Protein AF-A0A7C1IL79-F1 (afdb_monomer_lite)

Foldseek 3Di:
DDDDDDPPDPPDDDDDDDDDPPPPDDDDDDDPDDPPPDFDFWDKDKDKDWPPPPVCVLVVVQCVVDPVVQLVDDPDDPGFPTKMKMATHDGPDDQAGIWIWTHHLQKIKIWGWHDDDPGTHTAKMKIKHFFPDWDQDPVGDIDTKIKIWMQHDVCSVPPHQVRIAIDTDDDDPLRDDPVPPDDDPDDDDRDGDGCVSCVVVSVVRVVVRD

Sequence (210 aa):
MKTQISLTQIGIWIFFGLGMLLVLGMLFTPLGPAVLNMPEMPEVVEKKLTLDSAELEPIWAALEKVDRAALGFTPFPAHADEVRYVELIGGPAENADVHFAVYYSGKSRLLDFERDGNGLRWVGETETFNGPNKYWADWGEQWFEQISIACYLDCAANPSPANLQISYSGADPRLINPAGQYGAVRYSGASELTLEQIKPILAEWASKTP

pLDDT: mean 73.86, std 24.38, range [24.05, 96.0]

Structure (mmCIF, N/CA/C/O backbone):
data_AF-A0A7C1IL79-F1
#
_entry.id   AF-A0A7C1IL79-F1
#
loop_
_atom_site.group_PDB
_atom_site.id
_atom_site.type_symbol
_atom_site.label_atom_id
_atom_site.label_alt_id
_atom_site.label_comp_id
_atom_site.label_asym_id
_atom_site.label_entity_id
_atom_site.label_seq_id
_atom_site.pdbx_PDB_ins_code
_atom_site.Cartn_x
_atom_site.Cartn_y
_atom_site.Cartn_z
_atom_site.occupancy
_atom_site.B_iso_or_equiv
_atom_site.auth_seq_id
_atom_site.auth_comp_id
_atom_site.auth_asym_id
_atom_site.auth_atom_id
_atom_site.pdbx_PDB_model_num
ATOM 1 N N . MET A 1 1 ? -13.701 39.678 19.401 1.00 33.56 1 MET A N 1
ATOM 2 C CA . MET A 1 1 ? -12.383 39.875 18.761 1.00 33.56 1 MET A CA 1
ATOM 3 C C . MET A 1 1 ? -12.306 38.872 17.622 1.00 33.56 1 MET A C 1
ATOM 5 O O . MET A 1 1 ? -12.420 37.688 17.893 1.00 33.56 1 MET A O 1
ATOM 9 N N . LYS A 1 2 ? -12.297 39.333 16.365 1.00 29.22 2 LYS A N 1
ATOM 10 C CA . LYS A 1 2 ? -12.255 38.461 15.181 1.00 29.22 2 LYS A CA 1
ATOM 11 C C . LYS A 1 2 ? -10.800 38.074 14.935 1.00 29.22 2 LYS A C 1
ATOM 13 O O . LYS A 1 2 ? -10.007 38.945 14.593 1.00 29.22 2 LYS A O 1
ATOM 18 N N . THR A 1 3 ? -10.458 36.809 15.128 1.00 29.39 3 THR A N 1
ATOM 19 C CA . THR A 1 3 ? -9.128 36.298 14.794 1.00 29.39 3 THR A CA 1
ATOM 20 C C . THR A 1 3 ? -9.138 35.908 13.320 1.00 29.39 3 THR A C 1
ATOM 22 O O . THR A 1 3 ? -9.712 34.891 12.945 1.00 29.39 3 THR A O 1
ATOM 25 N N . GLN A 1 4 ? -8.568 36.763 12.468 1.00 28.06 4 GLN A N 1
ATOM 26 C CA . GLN A 1 4 ? -8.162 36.369 11.122 1.00 28.06 4 GLN A CA 1
ATOM 27 C C . GLN A 1 4 ? -6.963 35.431 11.256 1.00 28.06 4 GLN A C 1
ATOM 29 O O . GLN A 1 4 ? -5.930 35.832 11.789 1.00 28.06 4 GLN A O 1
ATOM 34 N N . ILE A 1 5 ? -7.100 34.195 10.784 1.00 30.25 5 ILE A N 1
ATOM 35 C CA . ILE A 1 5 ? -5.973 33.277 10.633 1.00 30.25 5 ILE A CA 1
ATOM 36 C C . ILE A 1 5 ? -5.515 33.376 9.175 1.00 30.25 5 ILE A C 1
ATOM 38 O O . ILE A 1 5 ? -6.295 33.184 8.245 1.00 30.25 5 ILE A O 1
ATOM 42 N N . SER A 1 6 ? -4.256 33.775 9.002 1.00 26.03 6 SER A N 1
ATOM 43 C CA . SER A 1 6 ? -3.574 33.930 7.718 1.00 26.03 6 SER A CA 1
ATOM 44 C C . SER A 1 6 ? -3.367 32.567 7.051 1.00 26.03 6 SER A C 1
ATOM 46 O O . SER A 1 6 ? -2.756 31.680 7.639 1.00 26.03 6 SER A O 1
ATOM 48 N N . LEU A 1 7 ? -3.832 32.418 5.810 1.00 27.98 7 LEU A N 1
ATOM 49 C CA . LEU A 1 7 ? -3.801 31.188 4.998 1.00 27.98 7 LEU A CA 1
ATOM 50 C C . LEU A 1 7 ? -2.423 30.849 4.386 1.00 27.98 7 LEU A C 1
ATOM 52 O O . LEU A 1 7 ? -2.341 30.173 3.367 1.00 27.98 7 LEU A O 1
ATOM 56 N N . THR A 1 8 ? -1.317 31.309 4.967 1.00 26.03 8 THR A N 1
ATOM 57 C CA . THR A 1 8 ? 0.007 31.240 4.318 1.00 26.03 8 THR A CA 1
ATOM 58 C C . THR A 1 8 ? 0.912 30.091 4.768 1.00 26.03 8 THR A C 1
ATOM 60 O O . THR A 1 8 ? 2.056 30.040 4.328 1.00 26.03 8 THR A O 1
ATOM 63 N N . GLN A 1 9 ? 0.447 29.149 5.596 1.00 27.58 9 GLN A N 1
ATOM 64 C CA . GLN A 1 9 ? 1.314 28.075 6.117 1.00 27.58 9 GLN A CA 1
ATOM 65 C C . GLN A 1 9 ? 0.690 26.674 6.184 1.00 27.58 9 GLN A C 1
ATOM 67 O O . GLN A 1 9 ? 1.155 25.829 6.944 1.00 27.58 9 GLN A O 1
ATOM 72 N N . ILE A 1 10 ? -0.309 26.376 5.351 1.00 30.03 10 ILE A N 1
ATOM 73 C CA . ILE A 1 10 ? -0.701 24.979 5.126 1.00 30.03 10 ILE A CA 1
ATOM 74 C C . ILE A 1 10 ? 0.188 24.451 4.003 1.00 30.03 10 ILE A C 1
ATOM 76 O O . ILE A 1 10 ? -0.029 24.743 2.829 1.00 30.03 10 ILE A O 1
ATOM 80 N N . GLY A 1 11 ? 1.249 23.739 4.385 1.00 24.97 11 GLY A N 1
ATOM 81 C CA . GLY A 1 11 ? 2.073 22.973 3.459 1.00 24.97 11 GLY A CA 1
ATOM 82 C C . GLY A 1 11 ? 1.217 21.893 2.808 1.00 24.97 11 GLY A C 1
ATOM 83 O O . GLY A 1 11 ? 0.984 20.842 3.393 1.00 24.97 11 GLY A O 1
ATOM 84 N N . ILE A 1 12 ? 0.722 22.189 1.610 1.00 31.55 12 ILE A N 1
ATOM 85 C CA . ILE A 1 12 ? 0.020 21.253 0.738 1.00 31.55 12 ILE A CA 1
ATOM 86 C C . ILE A 1 12 ? 1.042 20.224 0.253 1.00 31.55 12 ILE A C 1
ATOM 88 O O . ILE A 1 12 ? 1.832 20.508 -0.642 1.00 31.55 12 ILE A O 1
ATOM 92 N N . TRP A 1 13 ? 1.002 19.032 0.838 1.00 25.67 13 TRP A N 1
ATOM 93 C CA . TRP A 1 13 ? 1.514 17.806 0.229 1.00 25.67 13 TRP A CA 1
ATOM 94 C C . TRP A 1 13 ? 0.492 16.690 0.460 1.00 25.67 13 TRP A C 1
ATOM 96 O O . TRP A 1 13 ? 0.725 15.752 1.213 1.00 25.67 13 TRP A O 1
ATOM 106 N N . ILE A 1 14 ? -0.672 16.829 -0.178 1.00 29.98 14 ILE A N 1
ATOM 107 C CA . ILE A 1 14 ? -1.598 15.721 -0.433 1.00 29.98 14 ILE A CA 1
ATOM 108 C C . ILE A 1 14 ? -1.808 15.675 -1.948 1.00 29.98 14 ILE A C 1
ATOM 110 O O . ILE A 1 14 ? -2.643 16.379 -2.503 1.00 29.98 14 ILE A O 1
ATOM 114 N N . PHE A 1 15 ? -0.983 14.876 -2.611 1.00 28.94 15 PHE A N 1
ATOM 115 C CA . PHE A 1 15 ? -1.139 14.390 -3.982 1.00 28.94 15 PHE A CA 1
ATOM 116 C C . PHE A 1 15 ? -0.483 12.998 -3.945 1.00 28.94 15 PHE A C 1
ATOM 118 O O . PHE A 1 15 ? 0.670 12.900 -3.546 1.00 28.94 15 PHE A O 1
ATOM 125 N N . PHE A 1 16 ? -1.122 11.863 -4.219 1.00 31.91 16 PHE A N 1
ATOM 126 C CA . PHE A 1 16 ? -2.284 11.543 -5.040 1.00 31.91 16 PHE A CA 1
ATOM 127 C C . PHE A 1 16 ? -3.093 10.420 -4.379 1.00 31.91 16 PHE A C 1
ATOM 129 O O . PHE A 1 16 ? -2.511 9.513 -3.789 1.00 31.91 16 PHE A O 1
ATOM 136 N N . GLY A 1 17 ? -4.417 10.444 -4.541 1.00 24.05 17 GLY A N 1
ATOM 137 C CA . GLY A 1 17 ? -5.250 9.322 -4.114 1.00 24.05 17 GLY A CA 1
ATOM 138 C C . GLY A 1 17 ? -6.759 9.532 -4.103 1.00 24.05 17 GLY A C 1
ATOM 139 O O . GLY A 1 17 ? -7.442 8.613 -3.708 1.00 24.05 17 GLY A O 1
ATOM 140 N N . LEU A 1 18 ? -7.315 10.674 -4.516 1.00 28.78 18 LEU A N 1
ATOM 141 C CA . LEU A 1 18 ? -8.752 10.799 -4.793 1.00 28.78 18 LEU A CA 1
ATOM 142 C C . LEU A 1 18 ? -8.993 12.052 -5.636 1.00 28.78 18 LEU A C 1
ATOM 144 O O . LEU A 1 18 ? -8.358 13.088 -5.440 1.00 28.78 18 LEU A O 1
ATOM 148 N N . GLY A 1 19 ? -9.856 11.924 -6.640 1.00 27.92 19 GLY A N 1
ATOM 149 C CA . GLY A 1 19 ? -10.148 12.990 -7.585 1.00 27.92 19 GLY A CA 1
ATOM 150 C C . GLY A 1 19 ? -10.730 14.215 -6.889 1.00 27.92 19 GLY A C 1
ATOM 151 O O . GLY A 1 19 ? -11.761 14.134 -6.233 1.00 27.92 19 GLY A O 1
ATOM 152 N N . MET A 1 20 ? -10.105 15.368 -7.101 1.00 29.20 20 MET A N 1
ATOM 153 C CA . MET A 1 20 ? -10.708 16.653 -6.774 1.00 29.20 20 MET A CA 1
ATOM 154 C C . MET A 1 20 ? -10.398 17.641 -7.894 1.00 29.20 20 MET A C 1
ATOM 156 O O . MET A 1 20 ? -9.467 18.439 -7.839 1.00 29.20 20 MET A O 1
ATOM 160 N N . LEU A 1 21 ? -11.201 17.553 -8.955 1.00 24.77 21 LEU A N 1
ATOM 161 C CA . LEU A 1 21 ? -11.308 18.596 -9.963 1.00 24.77 21 LEU A CA 1
ATOM 162 C C . LEU A 1 21 ? -12.255 19.674 -9.411 1.00 24.77 21 LEU A C 1
ATOM 164 O O . LEU A 1 21 ? -13.465 19.622 -9.619 1.00 24.77 21 LEU A O 1
ATOM 168 N N . LEU A 1 22 ? -11.717 20.653 -8.683 1.00 27.80 22 LEU A N 1
ATOM 169 C CA . LEU A 1 22 ? -12.449 21.879 -8.353 1.00 27.80 22 LEU A CA 1
ATOM 170 C C . LEU A 1 22 ? -12.458 22.774 -9.598 1.00 27.80 22 LEU A C 1
ATOM 172 O O . LEU A 1 22 ? -11.595 23.629 -9.788 1.00 27.80 22 LEU A O 1
ATOM 176 N N . VAL A 1 23 ? -13.427 22.553 -10.488 1.00 25.06 23 VAL A N 1
ATOM 177 C CA . VAL A 1 23 ? -13.712 23.485 -11.585 1.00 25.06 23 VAL A CA 1
ATOM 178 C C . VAL A 1 23 ? -14.387 24.718 -10.986 1.00 25.06 23 VAL A C 1
ATOM 180 O O . VAL A 1 23 ? -15.608 24.786 -10.859 1.00 25.06 23 VAL A O 1
ATOM 183 N N . LEU A 1 24 ? -13.585 25.715 -10.606 1.00 32.06 24 LEU A N 1
ATOM 184 C CA . LEU A 1 24 ? -14.068 27.071 -10.353 1.00 32.06 24 LEU A CA 1
ATOM 185 C C . LEU A 1 24 ? -14.365 27.728 -11.705 1.00 32.06 24 LEU A C 1
ATOM 187 O O . LEU A 1 24 ? -13.501 28.318 -12.348 1.00 32.06 24 LEU A O 1
ATOM 191 N N . GLY A 1 25 ? -15.603 27.583 -12.158 1.00 32.19 25 GLY A N 1
ATOM 192 C CA . GLY A 1 25 ? -16.047 28.159 -13.416 1.00 32.19 25 GLY A CA 1
ATOM 193 C C . GLY A 1 25 ? -17.559 28.169 -13.527 1.00 32.19 25 GLY A C 1
ATOM 194 O O . GLY A 1 25 ? -18.103 27.491 -14.387 1.00 32.19 25 GLY A O 1
ATOM 195 N N . MET A 1 26 ? -18.249 28.935 -12.679 1.00 30.97 26 MET A N 1
ATOM 196 C CA . MET A 1 26 ? -19.639 29.302 -12.953 1.00 30.97 26 MET A CA 1
ATOM 197 C C . MET A 1 26 ? -19.865 30.799 -12.766 1.00 30.97 26 MET A C 1
ATOM 199 O O . MET A 1 26 ? -19.741 31.366 -11.685 1.00 30.97 26 MET A O 1
ATOM 203 N N . LEU A 1 27 ? -20.147 31.393 -13.923 1.00 34.19 27 LEU A N 1
ATOM 204 C CA . LEU A 1 27 ? -20.799 32.659 -14.221 1.00 34.19 27 LEU A CA 1
ATOM 205 C C . LEU A 1 27 ? -21.566 33.285 -13.047 1.00 34.19 27 LEU A C 1
ATOM 207 O O . LEU A 1 27 ? -22.471 32.688 -12.468 1.00 34.19 27 LEU A O 1
ATOM 211 N N . PHE A 1 28 ? -21.238 34.548 -12.779 1.00 32.47 28 PHE A N 1
ATOM 212 C CA . PHE A 1 28 ? -21.984 35.432 -11.894 1.00 32.47 28 PHE A CA 1
ATOM 213 C C . PHE A 1 28 ? -23.440 35.575 -12.365 1.00 32.47 28 PHE A C 1
ATOM 215 O O . PHE A 1 28 ? -23.727 36.302 -13.315 1.00 32.47 28 PHE A O 1
ATOM 222 N N . THR A 1 29 ? -24.371 34.964 -11.638 1.00 35.47 29 THR A N 1
ATOM 223 C CA . THR A 1 29 ? -25.746 35.465 -11.522 1.00 35.47 29 THR A CA 1
ATOM 224 C C . THR A 1 29 ? -26.002 35.824 -10.061 1.00 35.47 29 THR A C 1
ATOM 226 O O . THR A 1 29 ? -25.727 34.992 -9.193 1.00 35.47 29 THR A O 1
ATOM 229 N N . PRO A 1 30 ? -26.500 37.033 -9.746 1.00 38.78 30 PRO A N 1
ATOM 230 C CA . PRO A 1 30 ? -26.692 37.457 -8.369 1.00 38.78 30 PRO A CA 1
ATOM 231 C C . PRO A 1 30 ? -27.940 36.773 -7.803 1.00 38.78 30 PRO A C 1
ATOM 233 O O . PRO A 1 30 ? -29.062 37.230 -8.007 1.00 38.78 30 PRO A O 1
ATOM 236 N N . LEU A 1 31 ? -27.751 35.660 -7.101 1.00 41.56 31 LEU A N 1
ATOM 237 C CA . LEU A 1 31 ? -28.756 35.115 -6.192 1.00 41.56 31 LEU A CA 1
ATOM 238 C C . LEU A 1 31 ? -28.470 35.668 -4.789 1.00 41.56 31 LEU A C 1
ATOM 240 O O . LEU A 1 31 ? -27.312 35.857 -4.422 1.00 41.56 31 LEU A O 1
ATOM 244 N N . GLY A 1 32 ? -29.534 36.010 -4.054 1.00 44.81 32 GLY A N 1
ATOM 245 C CA . GLY A 1 32 ? -29.483 36.628 -2.722 1.00 44.81 32 GLY A CA 1
ATOM 246 C C . GLY A 1 32 ? -28.739 35.789 -1.673 1.00 44.81 32 GLY A C 1
ATOM 247 O O . GLY A 1 32 ? -28.178 34.750 -2.010 1.00 44.81 32 GLY A O 1
ATOM 248 N N . PRO A 1 33 ? -28.710 36.214 -0.395 1.00 42.91 33 PRO A N 1
ATOM 249 C CA . PRO A 1 33 ? -27.873 35.597 0.630 1.00 42.91 33 PRO A CA 1
ATOM 250 C C . PRO A 1 33 ? -28.385 34.194 0.983 1.00 42.91 33 PRO A C 1
ATOM 252 O O . PRO A 1 33 ? -29.089 33.992 1.968 1.00 42.91 33 PRO A O 1
ATOM 255 N N . ALA A 1 34 ? -28.021 33.209 0.170 1.00 43.88 34 ALA A N 1
ATOM 256 C CA . ALA A 1 34 ? -27.951 31.832 0.594 1.00 43.88 34 ALA A CA 1
ATOM 257 C C . ALA A 1 34 ? -26.808 31.771 1.607 1.00 43.88 34 ALA A C 1
ATOM 259 O O . ALA A 1 34 ? -25.636 31.916 1.255 1.00 43.88 34 ALA A O 1
ATOM 260 N N . VAL A 1 35 ? -27.150 31.607 2.883 1.00 46.88 35 VAL A N 1
ATOM 261 C CA . VAL A 1 35 ? -26.187 31.104 3.857 1.00 46.88 35 VAL A CA 1
ATOM 262 C C . VAL A 1 35 ? -25.880 29.685 3.397 1.00 46.88 35 VAL A C 1
ATOM 264 O O . VAL A 1 35 ? -26.672 28.770 3.609 1.00 46.88 35 VAL A O 1
ATOM 267 N N . LEU A 1 36 ? -24.780 29.523 2.663 1.00 45.06 36 LEU A N 1
ATOM 268 C CA . LEU A 1 36 ? -24.177 28.220 2.442 1.00 45.06 36 LEU A CA 1
ATOM 269 C C . LEU A 1 36 ? -23.855 27.677 3.835 1.00 45.06 36 LEU A C 1
ATOM 271 O O . LEU A 1 36 ? -22.888 28.110 4.458 1.00 45.06 36 LEU A O 1
ATOM 275 N N . ASN A 1 37 ? -24.695 26.773 4.340 1.00 52.75 37 ASN A N 1
ATOM 276 C CA . ASN A 1 37 ? -24.319 25.895 5.439 1.00 52.75 37 ASN A CA 1
ATOM 277 C C . ASN A 1 37 ? -23.202 25.005 4.898 1.00 52.75 37 ASN A C 1
ATOM 279 O O . ASN A 1 37 ? -23.459 23.935 4.350 1.00 52.75 37 ASN A O 1
ATOM 283 N N . MET A 1 38 ? -21.968 25.502 4.961 1.00 55.78 38 MET A N 1
ATOM 284 C CA . MET A 1 38 ? -20.804 24.668 4.724 1.00 55.78 38 MET A CA 1
ATOM 285 C C . MET A 1 38 ? -20.782 23.625 5.842 1.00 55.78 38 MET A C 1
ATOM 287 O O . MET A 1 38 ? -20.922 24.012 7.007 1.00 55.78 38 MET A O 1
ATOM 291 N N . PRO A 1 39 ? -20.665 22.328 5.516 1.00 64.69 39 PRO A N 1
ATOM 292 C CA . PRO A 1 39 ? -20.463 21.318 6.538 1.00 64.69 39 PRO A CA 1
ATOM 293 C C . PRO A 1 39 ? -19.227 21.689 7.360 1.00 64.69 39 PRO A C 1
ATOM 295 O O . PRO A 1 39 ? -18.264 22.260 6.839 1.00 64.69 39 PRO A O 1
ATOM 298 N N . GLU A 1 40 ? -19.288 21.407 8.657 1.00 66.69 40 GLU A N 1
ATOM 299 C CA . GLU A 1 40 ? -18.132 21.548 9.531 1.00 66.69 40 GLU A CA 1
ATOM 300 C C . GLU A 1 40 ? -17.008 20.663 8.980 1.00 66.69 40 GLU A C 1
ATOM 302 O O . GLU A 1 40 ? -17.223 19.497 8.642 1.00 66.69 40 GLU A O 1
ATOM 307 N N . MET A 1 41 ? -15.832 21.261 8.785 1.00 68.75 41 MET A N 1
ATOM 308 C CA . MET A 1 41 ? -14.663 20.519 8.328 1.00 68.75 41 MET A CA 1
ATOM 309 C C . MET A 1 41 ? -14.265 19.537 9.433 1.00 68.75 41 MET A C 1
ATOM 311 O O . MET A 1 41 ? -14.242 19.955 10.593 1.00 68.75 41 MET A O 1
ATOM 315 N N . PRO A 1 42 ? -13.922 18.278 9.106 1.00 76.62 42 PRO A N 1
ATOM 316 C CA . PRO A 1 42 ? -13.415 17.359 10.113 1.00 76.62 42 PRO A CA 1
ATOM 317 C C . PRO A 1 42 ? -12.172 17.946 10.783 1.00 76.62 42 PRO A C 1
ATOM 319 O O . PRO A 1 42 ? -11.317 18.554 10.128 1.00 76.62 42 PRO A O 1
ATOM 322 N N . GLU A 1 43 ? -12.054 17.732 12.087 1.00 82.19 43 GLU A N 1
ATOM 323 C CA . GLU A 1 43 ? -10.780 17.889 12.772 1.00 82.19 43 GLU A CA 1
ATOM 324 C C . GLU A 1 43 ? -9.820 16.810 12.259 1.00 82.19 43 GLU A C 1
ATOM 326 O O . GLU A 1 43 ? -10.190 15.644 12.118 1.00 82.19 43 GLU A O 1
ATOM 331 N N . VAL A 1 44 ? -8.585 17.213 11.962 1.00 84.38 44 VAL A N 1
ATOM 332 C CA . VAL A 1 44 ? -7.534 16.321 11.470 1.00 84.38 44 VAL A CA 1
ATOM 333 C C . VAL A 1 44 ? -6.469 16.189 12.548 1.00 84.38 44 VAL A C 1
ATOM 335 O O . VAL A 1 44 ? -5.815 17.172 12.904 1.00 84.38 44 VAL A O 1
ATOM 338 N N . VAL A 1 45 ? -6.266 14.970 13.044 1.00 87.81 45 VAL A N 1
ATOM 339 C CA . VAL A 1 45 ? -5.211 14.647 14.009 1.00 87.81 45 VAL A CA 1
ATOM 340 C C . VAL A 1 45 ? -4.123 13.850 13.302 1.00 87.81 45 VAL A C 1
ATOM 342 O O . VAL A 1 45 ? -4.314 12.679 12.989 1.00 87.81 45 VAL A O 1
ATOM 345 N N . GLU A 1 46 ? -2.962 14.467 13.080 1.00 91.50 46 GLU A N 1
ATOM 346 C CA . GLU A 1 46 ? -1.785 13.803 12.505 1.00 91.50 46 GLU A CA 1
ATOM 347 C C . GLU A 1 46 ? -0.761 13.450 13.591 1.00 91.50 46 GLU A C 1
ATOM 349 O O . GLU A 1 46 ? -0.441 14.255 14.471 1.00 91.50 46 GLU A O 1
ATOM 354 N N . LYS A 1 47 ? -0.219 12.233 13.517 1.00 92.56 47 LYS A N 1
ATOM 355 C CA . LYS A 1 47 ? 0.832 11.722 14.397 1.00 92.56 47 LYS A CA 1
ATOM 356 C C . LYS A 1 47 ? 1.904 11.018 13.575 1.00 92.56 47 LYS A C 1
ATOM 358 O O . LYS A 1 47 ? 1.607 10.202 12.702 1.00 92.56 47 LYS A O 1
ATOM 363 N N . LYS A 1 48 ? 3.165 11.279 13.915 1.00 94.19 48 LYS A N 1
ATOM 364 C CA . LYS A 1 48 ? 4.295 10.457 13.478 1.00 94.19 48 LYS A CA 1
ATOM 365 C C . LYS A 1 48 ? 4.550 9.391 14.536 1.00 94.19 48 LYS A C 1
ATOM 367 O O . LYS A 1 48 ? 4.749 9.734 15.699 1.00 94.19 48 LYS A O 1
ATOM 372 N N . LEU A 1 49 ? 4.523 8.129 14.129 1.00 93.94 49 LEU A N 1
ATOM 373 C CA . LEU A 1 49 ? 4.622 6.974 15.022 1.00 93.94 49 LEU A CA 1
ATOM 374 C C . LEU A 1 49 ? 5.795 6.072 14.620 1.00 93.94 49 LEU A C 1
ATOM 376 O O . LEU A 1 49 ? 6.554 6.368 13.694 1.00 93.94 49 LEU A O 1
ATOM 380 N N . THR A 1 50 ? 5.932 4.965 15.334 1.00 94.19 50 THR A N 1
ATOM 381 C CA . THR A 1 50 ? 6.769 3.813 14.986 1.00 94.19 50 THR A CA 1
ATOM 382 C C . THR A 1 50 ? 5.881 2.573 14.870 1.00 94.19 50 THR A C 1
ATOM 384 O O . THR A 1 50 ? 4.765 2.560 15.383 1.00 94.19 50 THR A O 1
ATOM 387 N N . LEU A 1 51 ? 6.339 1.518 14.187 1.00 93.88 51 LEU A N 1
ATOM 388 C CA . LEU A 1 51 ? 5.519 0.311 13.976 1.00 93.88 51 LEU A CA 1
ATOM 389 C C . LEU A 1 51 ? 5.171 -0.444 15.274 1.00 93.88 51 LEU A C 1
ATOM 391 O O . LEU A 1 51 ? 4.200 -1.192 15.295 1.00 93.88 51 LEU A O 1
ATOM 395 N N . ASP A 1 52 ? 5.938 -0.237 16.343 1.00 94.69 52 ASP A N 1
ATOM 396 C CA . ASP A 1 52 ? 5.734 -0.802 17.682 1.00 94.69 52 ASP A CA 1
ATOM 397 C C . ASP A 1 52 ? 4.926 0.113 18.621 1.00 94.69 52 ASP A C 1
ATOM 399 O O . ASP A 1 52 ? 4.756 -0.206 19.798 1.00 94.69 52 ASP A O 1
ATOM 403 N N . SER A 1 53 ? 4.428 1.252 18.128 1.00 95.19 53 SER A N 1
ATOM 404 C CA . SER A 1 53 ? 3.578 2.151 18.913 1.00 95.19 53 SER A CA 1
ATOM 405 C C . SER A 1 53 ? 2.280 1.441 19.319 1.00 95.19 53 SER A C 1
ATOM 407 O O . SER A 1 53 ? 1.559 0.925 18.464 1.00 95.19 53 SER A O 1
ATOM 409 N N . ALA A 1 54 ? 1.952 1.450 20.616 1.00 95.19 54 ALA A N 1
ATOM 410 C CA . ALA A 1 54 ? 0.758 0.793 21.163 1.00 95.19 54 ALA A CA 1
ATOM 411 C C . ALA A 1 54 ? -0.553 1.364 20.585 1.00 95.19 54 ALA A C 1
ATOM 413 O O . ALA A 1 54 ? -1.584 0.696 20.550 1.00 95.19 54 ALA A O 1
ATOM 414 N N . GLU A 1 55 ? -0.519 2.597 20.087 1.00 92.94 55 GLU A N 1
ATOM 415 C CA . GLU A 1 55 ? -1.611 3.246 19.366 1.00 92.94 55 GLU A CA 1
ATOM 416 C C . GLU A 1 55 ? -2.004 2.513 18.074 1.00 92.94 55 GLU A C 1
ATOM 418 O O . GLU A 1 55 ? -3.111 2.716 17.580 1.00 92.94 55 GLU A O 1
ATOM 423 N N . LEU A 1 56 ? -1.127 1.661 17.534 1.00 94.69 56 LEU A N 1
ATOM 424 C CA . LEU A 1 56 ? -1.381 0.876 16.326 1.00 94.69 56 LEU A CA 1
ATOM 425 C C . LEU A 1 56 ? -2.031 -0.486 16.606 1.00 94.69 56 LEU A C 1
ATOM 427 O O . LEU A 1 56 ? -2.425 -1.162 15.661 1.00 94.69 56 LEU A O 1
ATOM 431 N N . GLU A 1 57 ? -2.232 -0.878 17.866 1.00 95.00 57 GLU A N 1
ATOM 432 C CA . GLU A 1 57 ? -2.914 -2.138 18.210 1.00 95.00 57 GLU A CA 1
ATOM 433 C C . GLU A 1 57 ? -4.278 -2.313 17.503 1.00 95.00 57 GLU A C 1
ATOM 435 O O . GLU A 1 57 ? -4.522 -3.381 16.932 1.00 95.00 57 GLU A O 1
ATOM 440 N N . PRO A 1 58 ? -5.164 -1.293 17.420 1.00 95.38 58 PRO A N 1
ATOM 441 C CA . PRO A 1 58 ? -6.427 -1.428 16.689 1.00 95.38 58 PRO A CA 1
ATOM 442 C C . PRO A 1 58 ? -6.242 -1.626 15.178 1.00 95.38 58 PRO A C 1
ATOM 444 O O . PRO A 1 58 ? -7.061 -2.290 14.543 1.00 95.38 58 PRO A O 1
ATOM 447 N N . ILE A 1 59 ? -5.173 -1.061 14.605 1.00 95.31 59 ILE A N 1
ATOM 448 C CA . ILE A 1 59 ? -4.816 -1.208 13.188 1.00 95.31 59 ILE A CA 1
ATOM 449 C C . ILE A 1 59 ? -4.391 -2.653 12.924 1.00 95.31 59 ILE A C 1
ATOM 451 O O . ILE A 1 59 ? -4.905 -3.293 12.006 1.00 95.31 59 ILE A O 1
ATOM 455 N N . TRP A 1 60 ? -3.512 -3.200 13.766 1.00 95.94 60 TRP A N 1
ATOM 456 C CA . TRP A 1 60 ? -3.050 -4.583 13.654 1.00 95.94 60 TRP A CA 1
ATOM 457 C C . TRP A 1 60 ? -4.199 -5.580 13.807 1.00 95.94 60 TRP A C 1
ATOM 459 O O . TRP A 1 60 ? -4.379 -6.432 12.937 1.00 95.94 60 TRP A O 1
ATOM 469 N N . ALA A 1 61 ? -5.060 -5.392 14.808 1.00 96.00 61 ALA A N 1
ATOM 470 C CA . ALA A 1 61 ? -6.238 -6.232 15.015 1.00 96.00 61 ALA A CA 1
ATOM 471 C C . ALA A 1 61 ? -7.244 -6.183 13.845 1.00 96.00 61 ALA A C 1
ATOM 473 O O . ALA A 1 61 ? -7.935 -7.166 13.566 1.00 96.00 61 ALA A O 1
ATOM 474 N N . ALA A 1 62 ? -7.363 -5.047 13.149 1.00 95.62 62 ALA A N 1
ATOM 475 C CA . ALA A 1 62 ? -8.200 -4.942 11.955 1.00 95.62 62 ALA A CA 1
ATOM 476 C C . ALA A 1 62 ? -7.600 -5.711 10.766 1.00 95.62 62 ALA A C 1
ATOM 478 O O . ALA A 1 62 ? -8.334 -6.371 10.029 1.00 95.62 62 ALA A O 1
ATOM 479 N N . LEU A 1 63 ? -6.277 -5.663 10.600 1.00 95.44 63 LEU A N 1
ATOM 480 C CA . LEU A 1 63 ? -5.569 -6.295 9.485 1.00 95.44 63 LEU A CA 1
ATOM 481 C C . LEU A 1 63 ? -5.466 -7.817 9.604 1.00 95.44 63 LEU A C 1
ATOM 483 O O . LEU A 1 63 ? -5.435 -8.492 8.580 1.00 95.44 63 LEU A O 1
ATOM 487 N N . GLU A 1 64 ? -5.475 -8.373 10.818 1.00 94.75 64 GLU A N 1
ATOM 488 C CA . GLU A 1 64 ? -5.514 -9.829 11.047 1.00 94.75 64 GLU A CA 1
ATOM 489 C C . GLU A 1 64 ? -6.747 -10.510 10.430 1.00 94.75 64 GLU A C 1
ATOM 491 O O . GLU A 1 64 ? -6.743 -11.716 10.186 1.00 94.75 64 GLU A O 1
ATOM 496 N N . LYS A 1 65 ? -7.808 -9.745 10.151 1.00 93.56 65 LYS A N 1
ATOM 497 C CA . LYS A 1 65 ? -9.061 -10.244 9.566 1.00 93.56 65 LYS A CA 1
ATOM 498 C C . LYS A 1 65 ? -9.012 -10.370 8.041 1.00 93.56 65 LYS A C 1
ATOM 500 O O . LYS A 1 65 ? -9.987 -10.826 7.446 1.00 93.56 65 LYS A O 1
ATOM 505 N N . VAL A 1 66 ? -7.918 -9.948 7.406 1.00 93.88 66 VAL A N 1
ATOM 506 C CA . VAL A 1 66 ? -7.766 -9.898 5.948 1.00 93.88 66 VAL A CA 1
ATOM 507 C C . VAL A 1 66 ? -6.557 -10.733 5.539 1.00 93.88 66 VAL A C 1
ATOM 509 O O . VAL A 1 66 ? -5.444 -10.505 6.012 1.00 93.88 66 VAL A O 1
ATOM 512 N N . ASP A 1 67 ? -6.741 -11.674 4.609 1.00 95.19 67 ASP A N 1
ATOM 513 C CA . ASP A 1 67 ? -5.618 -12.399 4.004 1.00 95.19 67 ASP A CA 1
ATOM 514 C C . ASP A 1 67 ? -4.907 -11.513 2.971 1.00 95.19 67 ASP A C 1
ATOM 516 O O . ASP A 1 67 ? -5.118 -11.585 1.758 1.00 95.19 67 ASP A O 1
ATOM 520 N N . ARG A 1 68 ? -4.051 -10.630 3.479 1.00 95.44 68 ARG A N 1
ATOM 521 C CA . ARG A 1 68 ? -3.290 -9.669 2.672 1.00 95.44 68 ARG A CA 1
ATOM 522 C C . ARG A 1 68 ? -2.278 -10.353 1.751 1.00 95.44 68 ARG A C 1
ATOM 524 O O . ARG A 1 68 ? -1.983 -9.833 0.677 1.00 95.44 68 ARG A O 1
ATOM 531 N N . ALA A 1 69 ? -1.791 -11.536 2.128 1.00 95.06 69 ALA A N 1
ATOM 532 C CA . ALA A 1 69 ? -0.865 -12.307 1.306 1.00 95.06 69 ALA A CA 1
ATOM 533 C C . ALA A 1 69 ? -1.558 -12.859 0.051 1.00 95.06 69 ALA A C 1
ATOM 535 O O . ALA A 1 69 ? -0.975 -12.812 -1.037 1.00 95.06 69 ALA A O 1
ATOM 536 N N . ALA A 1 70 ? -2.812 -13.313 0.165 1.00 93.94 70 ALA A N 1
ATOM 537 C CA . ALA A 1 70 ? -3.613 -13.715 -0.992 1.00 93.94 70 ALA A CA 1
ATOM 538 C C . ALA A 1 70 ? -3.812 -12.563 -1.990 1.00 93.94 70 ALA A C 1
ATOM 540 O O . ALA A 1 70 ? -3.809 -12.796 -3.197 1.00 93.94 70 ALA A O 1
ATOM 541 N N . LEU A 1 71 ? -3.900 -11.322 -1.502 1.00 93.69 71 LEU A N 1
ATOM 542 C CA . LEU A 1 71 ? -4.009 -10.102 -2.312 1.00 93.69 71 LEU A CA 1
ATOM 543 C C . LEU A 1 71 ? -2.670 -9.627 -2.908 1.00 93.69 71 LEU A C 1
ATOM 545 O O . LEU A 1 71 ? -2.634 -8.651 -3.651 1.00 93.69 71 LEU A O 1
ATOM 549 N N . GLY A 1 72 ? -1.560 -10.308 -2.617 1.00 93.69 72 GLY A N 1
ATOM 550 C CA . GLY A 1 72 ? -0.239 -9.949 -3.134 1.00 93.69 72 GLY A CA 1
ATOM 551 C C . GLY A 1 72 ? 0.460 -8.812 -2.386 1.00 93.69 72 GLY A C 1
ATOM 552 O O . GLY A 1 72 ? 1.546 -8.415 -2.808 1.00 93.69 72 GLY A O 1
ATOM 553 N N . PHE A 1 73 ? -0.104 -8.328 -1.275 1.00 95.44 73 PHE A N 1
ATOM 554 C CA . PHE A 1 73 ? 0.582 -7.385 -0.396 1.00 95.44 73 PHE A CA 1
ATOM 555 C C . PHE A 1 73 ? 1.724 -8.075 0.346 1.00 95.44 73 PHE A C 1
ATOM 557 O O . PHE A 1 73 ? 1.629 -9.237 0.755 1.00 95.44 73 PHE A O 1
ATOM 564 N N . THR A 1 74 ? 2.824 -7.354 0.547 1.00 94.38 74 THR A N 1
ATOM 565 C CA . THR A 1 74 ? 3.972 -7.896 1.278 1.00 94.38 74 THR A CA 1
ATOM 566 C C . THR A 1 74 ? 3.755 -7.847 2.799 1.00 94.38 74 THR A C 1
ATOM 568 O O . THR A 1 74 ? 2.960 -7.044 3.296 1.00 94.38 74 THR A O 1
ATOM 571 N N . PRO A 1 75 ? 4.444 -8.671 3.603 1.00 93.94 75 PRO A N 1
ATOM 572 C CA . PRO A 1 75 ? 4.456 -8.479 5.053 1.00 93.94 75 PRO A CA 1
ATOM 573 C C . PRO A 1 75 ? 4.884 -7.049 5.422 1.00 93.94 75 PRO A C 1
ATOM 575 O O . PRO A 1 75 ? 5.639 -6.415 4.684 1.00 93.94 75 PRO A O 1
ATOM 578 N N . PHE A 1 76 ? 4.407 -6.514 6.551 1.00 92.44 76 PHE A N 1
ATOM 579 C CA . PHE A 1 76 ? 4.975 -5.259 7.059 1.00 92.44 76 PHE A CA 1
ATOM 580 C C . PHE A 1 76 ? 6.471 -5.443 7.341 1.00 92.44 76 PHE A C 1
ATOM 582 O O . PHE A 1 76 ? 6.883 -6.527 7.768 1.00 92.44 76 PHE A O 1
ATOM 589 N N . PRO A 1 77 ? 7.296 -4.419 7.078 1.00 90.62 77 PRO A N 1
ATOM 590 C CA . PRO A 1 77 ? 8.719 -4.516 7.347 1.00 90.62 77 PRO A CA 1
ATOM 591 C C . PRO A 1 77 ? 8.966 -4.530 8.862 1.00 90.62 77 PRO A C 1
ATOM 593 O O . PRO A 1 77 ? 8.178 -3.992 9.636 1.00 90.62 77 PRO A O 1
ATOM 596 N N . ALA A 1 78 ? 10.100 -5.089 9.290 1.00 88.81 78 ALA A N 1
ATOM 597 C CA . ALA A 1 78 ? 10.530 -4.980 10.687 1.00 88.81 78 ALA A CA 1
ATOM 598 C C . ALA A 1 78 ? 10.876 -3.529 11.078 1.00 88.81 78 ALA A C 1
ATOM 600 O O . ALA A 1 78 ? 10.785 -3.153 12.245 1.00 88.81 78 ALA A O 1
ATOM 601 N N . HIS A 1 79 ? 11.267 -2.715 10.092 1.00 88.56 79 HIS A N 1
ATOM 602 C CA . HIS A 1 79 ? 11.632 -1.313 10.254 1.00 88.56 79 HIS A CA 1
ATOM 603 C C . HIS A 1 79 ? 10.995 -0.477 9.144 1.00 88.56 79 HIS A C 1
ATOM 605 O O . HIS A 1 79 ? 10.987 -0.889 7.987 1.00 88.56 79 HIS A O 1
ATOM 611 N N . ALA A 1 80 ? 10.487 0.700 9.497 1.00 92.38 80 ALA A N 1
ATOM 612 C CA . ALA A 1 80 ? 9.988 1.681 8.544 1.00 92.38 80 ALA A CA 1
ATOM 613 C C . ALA A 1 80 ? 10.825 2.956 8.631 1.00 92.38 80 ALA A C 1
ATOM 615 O O . ALA A 1 80 ? 11.222 3.365 9.723 1.00 92.38 80 ALA A O 1
ATOM 616 N N . ASP A 1 81 ? 11.054 3.586 7.482 1.00 90.94 81 ASP A N 1
ATOM 617 C CA . ASP A 1 81 ? 11.713 4.889 7.393 1.00 90.94 81 ASP A CA 1
ATOM 618 C C . ASP A 1 81 ? 10.800 5.976 7.981 1.00 90.94 81 ASP A C 1
ATOM 620 O O . ASP A 1 81 ? 11.246 6.920 8.640 1.00 90.94 81 ASP A O 1
ATOM 624 N N . GLU A 1 82 ? 9.490 5.819 7.776 1.00 93.81 82 GLU A N 1
ATOM 625 C CA . GLU A 1 82 ? 8.475 6.712 8.308 1.00 93.81 82 GLU A CA 1
ATOM 626 C C . GLU A 1 82 ? 7.130 6.003 8.489 1.00 93.81 82 GLU A C 1
ATOM 628 O O . GLU A 1 82 ? 6.703 5.211 7.648 1.00 93.81 82 GLU A O 1
ATOM 633 N N . VAL A 1 83 ? 6.441 6.337 9.582 1.00 93.19 83 VAL A N 1
ATOM 634 C CA . VAL A 1 83 ? 5.071 5.908 9.859 1.00 93.19 83 VAL A CA 1
ATOM 635 C C . VAL A 1 83 ? 4.236 7.137 10.193 1.00 93.19 83 VAL A C 1
ATOM 637 O O . VAL A 1 83 ? 4.581 7.906 11.096 1.00 93.19 83 VAL A O 1
ATOM 640 N N . ARG A 1 84 ? 3.135 7.318 9.466 1.00 92.31 84 ARG A N 1
ATOM 641 C CA . ARG A 1 84 ? 2.170 8.396 9.682 1.00 92.31 84 ARG A CA 1
ATOM 642 C C . ARG A 1 84 ? 0.805 7.824 9.994 1.00 92.31 84 ARG A C 1
ATOM 644 O O . ARG A 1 84 ? 0.348 6.892 9.340 1.00 92.31 84 ARG A O 1
ATOM 651 N N . TYR A 1 85 ? 0.158 8.425 10.973 1.00 92.50 85 TYR A N 1
ATOM 652 C CA . TYR A 1 85 ? -1.204 8.132 11.371 1.00 92.50 85 TYR A CA 1
ATOM 653 C C . TYR A 1 85 ? -1.997 9.430 11.287 1.00 92.50 85 TYR A C 1
ATOM 655 O O . TYR A 1 85 ? -1.583 10.441 11.857 1.00 92.50 85 TYR A O 1
ATOM 663 N N . VAL A 1 86 ? -3.113 9.403 10.573 1.00 87.31 86 VAL A N 1
ATOM 664 C CA . VAL A 1 86 ? -4.021 10.537 10.433 1.00 87.31 86 VAL A CA 1
ATOM 665 C C . VAL A 1 86 ? -5.420 10.068 10.780 1.00 87.31 86 VAL A C 1
ATOM 667 O O . VAL A 1 86 ? -5.893 9.062 10.261 1.00 87.31 86 VAL A O 1
ATOM 670 N N . GLU A 1 87 ? -6.086 10.809 11.649 1.00 86.12 87 GLU A N 1
ATOM 671 C CA . GLU A 1 87 ? -7.462 10.553 12.046 1.00 86.12 87 GLU A CA 1
ATOM 672 C C . GLU A 1 87 ? -8.339 11.752 11.700 1.00 86.12 87 GLU A C 1
ATOM 674 O O . GLU A 1 87 ? -7.950 12.901 11.931 1.00 86.12 87 GLU A O 1
ATOM 679 N N . LEU A 1 88 ? -9.515 11.464 11.148 1.00 81.00 88 LEU A N 1
ATOM 680 C CA . LEU A 1 88 ? -10.549 12.437 10.829 1.00 81.00 88 LEU A CA 1
ATOM 681 C C . LEU A 1 88 ? -11.655 12.348 11.887 1.00 81.00 88 LEU A C 1
ATOM 683 O O . LEU A 1 88 ? -12.249 11.292 12.095 1.00 81.00 88 LEU A O 1
ATOM 687 N N . ILE A 1 89 ? -11.939 13.457 12.571 1.00 75.69 89 ILE A N 1
ATOM 688 C CA . ILE A 1 89 ? -12.926 13.525 13.656 1.00 75.69 89 ILE A CA 1
ATOM 689 C C . ILE A 1 89 ? -14.046 14.496 13.267 1.00 75.69 89 ILE A C 1
ATOM 691 O O . ILE A 1 89 ? -13.800 15.664 12.978 1.00 75.69 89 ILE A O 1
ATOM 695 N N . GLY A 1 90 ? -15.298 14.031 13.303 1.00 56.78 90 GLY A N 1
ATOM 696 C CA . GLY A 1 90 ? -16.481 14.904 13.246 1.00 56.78 90 GLY A CA 1
ATOM 697 C C . GLY A 1 90 ? -16.894 15.433 11.864 1.00 56.78 90 GLY A C 1
ATOM 698 O O . GLY A 1 90 ? -17.697 16.359 11.807 1.00 56.78 90 GLY A O 1
ATOM 699 N N . GLY A 1 91 ? -16.392 14.863 10.762 1.00 56.75 91 GLY A N 1
ATOM 700 C CA . GLY A 1 91 ? -16.808 15.210 9.392 1.00 56.75 91 GLY A CA 1
ATOM 701 C C . GLY A 1 91 ? -17.841 14.246 8.78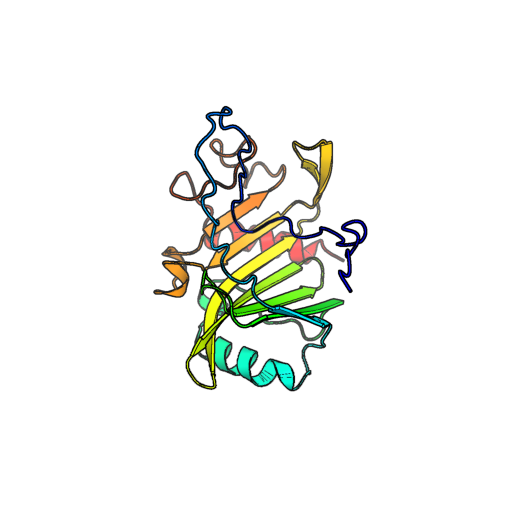5 1.00 56.75 91 GLY A C 1
ATOM 702 O O . GLY A 1 91 ? -18.152 13.215 9.385 1.00 56.75 91 GLY A O 1
ATOM 703 N N . PRO A 1 92 ? -18.385 14.549 7.588 1.00 49.72 92 PRO A N 1
ATOM 704 C CA . PRO A 1 92 ? -19.144 13.567 6.818 1.00 49.72 92 PRO A CA 1
ATOM 705 C C . PRO A 1 92 ? -18.245 12.361 6.514 1.00 49.72 92 PRO A C 1
ATOM 707 O O . PRO A 1 92 ? -17.123 12.533 6.042 1.00 49.72 92 PRO A O 1
ATOM 710 N N . ALA A 1 93 ? -18.733 11.156 6.816 1.00 49.69 93 ALA A N 1
ATOM 711 C CA . ALA A 1 93 ? -18.022 9.908 6.567 1.00 49.69 93 ALA A CA 1
ATOM 712 C C . ALA A 1 93 ? -17.904 9.673 5.056 1.00 49.69 93 ALA A C 1
ATOM 714 O O . ALA A 1 93 ? -18.787 9.067 4.451 1.00 49.69 93 ALA A O 1
ATOM 715 N N . GLU A 1 94 ? -16.845 10.176 4.429 1.00 54.88 94 GLU A N 1
ATOM 716 C CA . GLU A 1 94 ? -16.504 9.778 3.068 1.00 54.88 94 GLU A CA 1
ATOM 717 C C . GLU A 1 94 ? -15.187 8.994 3.074 1.00 54.88 94 GLU A C 1
ATOM 719 O O . GLU A 1 94 ? -14.088 9.531 3.184 1.00 54.88 94 GLU A O 1
ATOM 724 N N . ASN A 1 95 ? -15.373 7.680 2.925 1.00 67.12 95 ASN A N 1
ATOM 725 C CA . ASN A 1 95 ? -14.429 6.604 2.620 1.00 67.12 95 ASN A CA 1
ATOM 726 C C . ASN A 1 95 ? -13.525 6.070 3.745 1.00 67.12 95 ASN A C 1
ATOM 728 O O . ASN A 1 95 ? -13.240 4.877 3.700 1.00 67.12 95 ASN A O 1
ATOM 732 N N . ALA A 1 96 ? -13.079 6.866 4.724 1.00 83.44 96 ALA A N 1
ATOM 733 C CA . ALA A 1 96 ? -12.312 6.369 5.880 1.00 83.44 96 ALA A CA 1
ATOM 734 C C . ALA A 1 96 ? -12.273 7.373 7.044 1.00 83.44 96 ALA A C 1
ATOM 736 O O . ALA A 1 96 ? -12.269 8.581 6.827 1.00 83.44 96 ALA A O 1
ATOM 737 N N . ASP A 1 97 ? -12.173 6.868 8.274 1.00 88.75 97 ASP A N 1
ATOM 738 C CA . ASP A 1 97 ? -11.995 7.672 9.494 1.00 88.75 97 ASP A CA 1
ATOM 739 C C . ASP A 1 97 ? -10.524 7.743 9.934 1.00 88.75 97 ASP A C 1
ATOM 741 O O . ASP A 1 97 ? -10.107 8.673 10.628 1.00 88.75 97 ASP A O 1
ATOM 745 N N . VAL A 1 98 ? -9.728 6.738 9.559 1.00 91.38 98 VAL A N 1
ATOM 746 C CA . VAL A 1 98 ? -8.312 6.626 9.914 1.00 91.38 98 VAL A CA 1
ATOM 747 C C . VAL A 1 98 ? -7.503 6.244 8.681 1.00 91.38 98 VAL A C 1
ATOM 749 O O . VAL A 1 98 ? -7.764 5.222 8.048 1.00 91.38 98 VAL A O 1
ATOM 752 N N . HIS A 1 99 ? -6.473 7.038 8.404 1.00 92.38 99 HIS A N 1
ATOM 753 C CA . HIS A 1 99 ? -5.459 6.776 7.394 1.00 92.38 99 HIS A CA 1
ATOM 754 C C . HIS A 1 99 ? -4.137 6.428 8.073 1.00 92.38 99 HIS A C 1
ATOM 756 O O . HIS A 1 99 ? -3.664 7.126 8.976 1.00 92.38 99 HIS A O 1
ATOM 762 N N . PHE A 1 100 ? -3.500 5.365 7.610 1.00 93.19 100 PHE A N 1
ATOM 763 C CA . PHE A 1 100 ? -2.234 4.890 8.139 1.00 93.19 100 PHE A CA 1
ATOM 764 C C . PHE A 1 100 ? -1.256 4.657 6.991 1.00 93.19 100 PHE A C 1
ATOM 766 O O . PHE A 1 100 ? -1.506 3.848 6.101 1.00 93.19 100 PHE A O 1
ATOM 773 N N . ALA A 1 101 ? -0.138 5.379 6.997 1.00 94.00 101 ALA A N 1
ATOM 774 C CA . ALA A 1 101 ? 0.867 5.312 5.948 1.00 94.00 101 ALA A CA 1
ATOM 775 C C . ALA A 1 101 ? 2.214 4.832 6.493 1.00 94.00 101 ALA A C 1
ATOM 777 O O . ALA A 1 101 ? 2.692 5.311 7.522 1.00 94.00 101 ALA A O 1
ATOM 778 N N . VAL A 1 102 ? 2.853 3.914 5.771 1.00 94.31 102 VAL A N 1
ATOM 779 C CA . VAL A 1 102 ? 4.169 3.355 6.100 1.00 94.31 102 VAL A CA 1
ATOM 780 C C . VAL A 1 102 ? 5.078 3.472 4.884 1.00 94.31 102 VAL A C 1
ATOM 782 O O . VAL A 1 102 ? 4.740 2.989 3.805 1.00 94.31 102 VAL A O 1
ATOM 785 N N . TYR A 1 103 ? 6.249 4.072 5.058 1.00 92.81 103 TYR A N 1
ATOM 786 C CA . TYR A 1 103 ? 7.268 4.238 4.021 1.00 92.81 103 TYR A CA 1
ATOM 787 C C . TYR A 1 103 ? 8.510 3.443 4.410 1.00 92.81 103 TYR A C 1
ATOM 789 O O . TYR A 1 103 ? 8.973 3.542 5.548 1.00 92.81 103 TYR A O 1
ATOM 797 N N . TYR A 1 104 ? 9.011 2.608 3.501 1.00 92.00 104 TYR A N 1
ATOM 798 C CA . TYR A 1 104 ? 10.091 1.673 3.806 1.00 92.00 104 TYR A CA 1
ATOM 799 C C . TYR A 1 104 ? 10.765 1.135 2.545 1.00 92.00 104 TYR A C 1
ATOM 801 O O . TYR A 1 104 ? 10.090 0.640 1.647 1.00 92.00 104 TYR A O 1
ATOM 809 N N . SER A 1 105 ? 12.097 1.166 2.488 1.00 86.25 105 SER A N 1
ATOM 810 C CA . SER A 1 105 ? 12.899 0.410 1.502 1.00 86.25 105 SER A CA 1
ATOM 811 C C . SER A 1 105 ? 12.431 0.576 0.043 1.00 86.25 105 SER A C 1
ATOM 813 O O . SER A 1 105 ? 12.304 -0.396 -0.702 1.00 86.25 105 SER A O 1
ATOM 815 N N . GLY A 1 106 ? 12.116 1.810 -0.364 1.00 84.44 106 GLY A N 1
ATOM 816 C CA . GLY A 1 106 ? 11.626 2.094 -1.719 1.00 84.44 106 GLY A CA 1
ATOM 817 C C . GLY A 1 106 ? 10.179 1.658 -1.979 1.00 84.44 106 GLY A C 1
ATOM 818 O O . GLY A 1 106 ? 9.754 1.609 -3.129 1.00 84.44 106 GLY A O 1
ATOM 819 N N . LYS A 1 107 ? 9.412 1.364 -0.932 1.00 90.75 107 LYS A N 1
ATOM 820 C CA . LYS A 1 107 ? 7.975 1.115 -0.977 1.00 90.75 107 LYS A CA 1
ATOM 821 C C . LYS A 1 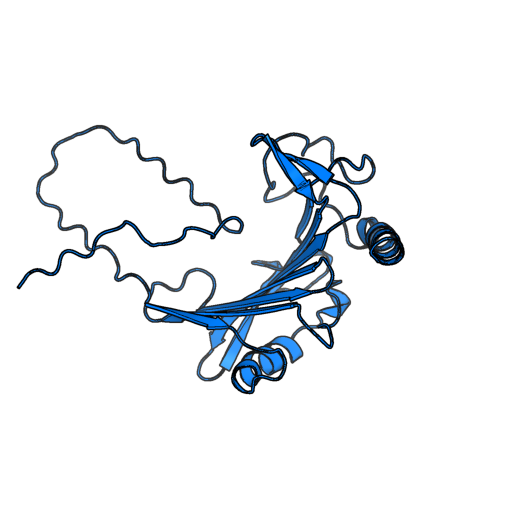107 ? 7.236 2.127 -0.117 1.00 90.75 107 LYS A C 1
ATOM 823 O O . LYS A 1 107 ? 7.779 2.683 0.841 1.00 90.75 107 LYS A O 1
ATOM 828 N N . SER A 1 108 ? 5.971 2.323 -0.439 1.00 92.50 108 SER A N 1
ATOM 829 C CA . SER A 1 108 ? 5.021 2.988 0.440 1.00 92.50 108 SER A CA 1
ATOM 830 C C . SER A 1 108 ? 3.757 2.157 0.537 1.00 92.50 108 SER A C 1
ATOM 832 O O . SER A 1 108 ? 3.379 1.445 -0.393 1.00 92.50 108 SER A O 1
ATOM 834 N N . ARG A 1 109 ? 3.102 2.227 1.686 1.00 94.44 109 ARG A N 1
ATOM 835 C CA . ARG A 1 109 ? 1.814 1.599 1.916 1.00 94.44 109 ARG A CA 1
ATOM 836 C C . ARG A 1 109 ? 0.880 2.608 2.548 1.00 94.44 109 ARG A C 1
ATOM 838 O O . ARG A 1 109 ? 1.276 3.265 3.505 1.00 94.44 109 ARG A O 1
ATOM 845 N N . LEU A 1 110 ? -0.329 2.707 2.020 1.00 94.06 110 LEU A N 1
ATOM 846 C CA . LEU A 1 110 ? -1.433 3.473 2.580 1.00 94.06 110 LEU A CA 1
ATOM 847 C C . LEU A 1 110 ? -2.541 2.490 2.940 1.00 94.06 110 LEU A C 1
ATOM 849 O O . LEU A 1 110 ? -2.881 1.636 2.126 1.00 94.06 110 LEU A O 1
ATOM 853 N N . LEU A 1 111 ? -3.062 2.587 4.154 1.00 94.38 111 LEU A N 1
ATOM 854 C CA . LEU A 1 111 ? -4.148 1.763 4.655 1.00 94.38 111 LEU A CA 1
ATOM 855 C C . LEU A 1 111 ? -5.236 2.657 5.219 1.00 94.38 111 LEU A C 1
ATOM 857 O O . LEU A 1 111 ? -4.947 3.580 5.980 1.00 94.38 111 LEU A O 1
ATOM 861 N N . ASP A 1 112 ? -6.469 2.311 4.890 1.00 93.44 112 ASP A N 1
ATOM 862 C CA . ASP A 1 112 ? -7.640 3.090 5.239 1.00 93.44 112 ASP A CA 1
ATOM 863 C C . ASP A 1 112 ? -8.594 2.241 6.074 1.00 93.44 112 ASP A C 1
ATOM 865 O O . ASP A 1 112 ? -8.840 1.060 5.786 1.00 93.44 112 ASP A O 1
ATOM 869 N N . PHE A 1 113 ? -9.113 2.847 7.139 1.00 93.62 113 PHE A N 1
ATOM 870 C CA . PHE A 1 113 ? -9.990 2.199 8.102 1.00 93.62 113 PHE A CA 1
ATOM 871 C C . PHE A 1 113 ? -11.198 3.072 8.418 1.00 93.62 113 PHE A C 1
ATOM 873 O O . PHE A 1 113 ? -11.089 4.288 8.556 1.00 93.62 113 PHE A O 1
ATOM 880 N N . GLU A 1 114 ? -12.337 2.424 8.620 1.00 92.19 114 GLU A N 1
ATOM 881 C CA . GLU A 1 114 ? -13.526 3.026 9.220 1.00 92.19 114 GLU A CA 1
ATOM 882 C C . GLU A 1 114 ? -13.653 2.593 10.682 1.00 92.19 114 GLU A C 1
ATOM 884 O O . GLU A 1 114 ? -13.271 1.478 11.062 1.00 92.19 114 GLU A O 1
ATOM 889 N N . ARG A 1 115 ? -14.220 3.462 11.516 1.00 89.81 115 ARG A N 1
ATOM 890 C CA . ARG A 1 115 ? -14.587 3.145 12.893 1.00 89.81 115 ARG A CA 1
ATOM 891 C C . ARG A 1 115 ? -15.811 2.241 12.899 1.00 89.81 115 ARG A C 1
ATOM 893 O O . ARG A 1 115 ? -16.862 2.572 12.362 1.00 89.81 115 ARG A O 1
ATOM 900 N N . ASP A 1 116 ? -15.682 1.111 13.582 1.00 88.12 116 ASP A N 1
ATOM 901 C CA . ASP A 1 116 ? -16.768 0.159 13.803 1.00 88.12 116 ASP A CA 1
ATOM 902 C C . ASP A 1 116 ? -16.928 -0.061 15.312 1.00 88.12 116 ASP A C 1
ATOM 904 O O . ASP A 1 116 ? -16.223 -0.855 15.945 1.00 88.12 116 ASP A O 1
ATOM 908 N N . GLY A 1 117 ? -17.793 0.753 15.924 1.00 86.88 117 GLY A N 1
ATOM 909 C CA . GLY A 1 117 ? -17.926 0.842 17.377 1.00 86.88 117 GLY A CA 1
ATOM 910 C C . GLY A 1 117 ? -16.615 1.270 18.047 1.00 86.88 117 GLY A C 1
ATOM 911 O O . GLY A 1 117 ? -16.094 2.350 17.783 1.00 86.88 117 GLY A O 1
ATOM 912 N N . ASN A 1 118 ? -16.081 0.414 18.924 1.00 83.94 118 ASN A N 1
ATOM 913 C CA . ASN A 1 118 ? -14.796 0.643 19.602 1.00 83.94 118 ASN A CA 1
ATOM 914 C C . ASN A 1 118 ? -13.586 0.120 18.803 1.00 83.94 118 ASN A C 1
ATOM 916 O O . ASN A 1 118 ? -12.462 0.178 19.300 1.00 83.94 118 ASN A O 1
ATOM 920 N N . GLY A 1 119 ? -13.808 -0.450 17.616 1.00 91.56 119 GLY A N 1
ATOM 921 C CA . GLY A 1 119 ? -12.771 -1.038 16.777 1.00 91.56 119 GLY A CA 1
ATOM 922 C C . GLY A 1 119 ? -12.560 -0.286 15.469 1.00 91.56 119 GLY A C 1
ATOM 923 O O . GLY A 1 119 ? -13.193 0.732 15.189 1.00 91.56 119 GLY A O 1
ATOM 924 N N . LEU A 1 120 ? -11.659 -0.838 14.660 1.00 94.31 120 LEU A N 1
ATOM 925 C CA . LEU A 1 120 ? -11.436 -0.427 13.282 1.00 94.31 120 LEU A CA 1
ATOM 926 C C . LEU A 1 120 ? -11.806 -1.567 12.334 1.00 94.31 120 LEU A C 1
ATOM 928 O O . LEU A 1 120 ? -11.574 -2.750 12.617 1.00 94.31 120 LEU A O 1
ATOM 932 N N . ARG A 1 121 ? -12.364 -1.189 11.191 1.00 93.81 121 ARG A N 1
ATOM 933 C CA . ARG A 1 121 ? -12.627 -2.060 10.054 1.00 93.81 121 ARG A CA 1
ATOM 934 C C . ARG A 1 121 ? -11.764 -1.592 8.896 1.00 93.81 121 ARG A C 1
ATOM 936 O O . ARG A 1 121 ? -11.806 -0.427 8.525 1.00 93.81 121 ARG A O 1
ATOM 943 N N . TRP A 1 122 ? -10.981 -2.505 8.339 1.00 94.88 122 TRP A N 1
ATOM 944 C CA . TRP A 1 122 ? -10.193 -2.235 7.142 1.00 94.88 122 TRP A CA 1
ATOM 945 C C . TRP A 1 122 ? -11.121 -1.984 5.944 1.00 94.88 122 TRP A C 1
ATOM 947 O O . TRP A 1 122 ? -12.053 -2.761 5.716 1.00 94.88 122 TRP A O 1
ATOM 957 N N . VAL A 1 123 ? -10.884 -0.893 5.215 1.00 92.88 123 VAL A N 1
ATOM 958 C CA . VAL A 1 123 ? -11.686 -0.480 4.046 1.00 92.88 123 VAL A CA 1
ATOM 959 C C . VAL A 1 123 ? -10.856 -0.236 2.792 1.00 92.88 123 VAL A C 1
ATOM 961 O O . VAL A 1 123 ? -11.418 -0.081 1.707 1.00 92.88 123 VAL A O 1
ATOM 964 N N . GLY A 1 124 ? -9.531 -0.279 2.910 1.00 91.75 124 GLY A N 1
ATOM 965 C CA . GLY A 1 124 ? -8.675 -0.430 1.751 1.00 91.75 124 GLY A CA 1
ATOM 966 C C . GLY A 1 124 ? -7.188 -0.358 2.049 1.00 91.75 124 GLY A C 1
ATOM 967 O O . GLY A 1 124 ? -6.749 0.004 3.142 1.00 91.75 124 GLY A O 1
ATOM 968 N N . GLU A 1 125 ? -6.402 -0.760 1.059 1.00 93.75 125 GLU A N 1
ATOM 969 C CA . GLU A 1 125 ? -4.944 -0.708 1.103 1.00 93.75 125 GLU A CA 1
ATOM 970 C C . GLU A 1 125 ? -4.376 -0.468 -0.294 1.00 93.75 125 GLU A C 1
ATOM 972 O O . GLU A 1 125 ? -4.785 -1.120 -1.257 1.00 93.75 125 GLU A O 1
ATOM 977 N N . THR A 1 126 ? -3.404 0.439 -0.391 1.00 94.00 126 THR A N 1
ATOM 978 C CA . THR A 1 126 ? -2.492 0.552 -1.532 1.00 94.00 126 THR A CA 1
ATOM 979 C C . THR A 1 126 ? -1.080 0.229 -1.068 1.00 94.00 126 THR A C 1
ATOM 981 O O . THR A 1 126 ? -0.588 0.845 -0.126 1.00 94.00 126 THR A O 1
ATOM 984 N N . GLU A 1 127 ? -0.377 -0.657 -1.767 1.00 95.00 127 GLU A N 1
ATOM 985 C CA . GLU A 1 127 ? 1.077 -0.801 -1.662 1.00 95.00 127 GLU A CA 1
ATOM 986 C C . GLU A 1 127 ? 1.723 -0.403 -2.987 1.00 95.00 127 GLU A C 1
ATOM 988 O O . GLU A 1 127 ? 1.400 -0.953 -4.040 1.00 95.00 127 GLU A O 1
ATOM 993 N N . THR A 1 128 ? 2.642 0.556 -2.930 1.00 91.69 128 THR A N 1
ATOM 994 C CA . THR A 1 128 ? 3.401 1.050 -4.077 1.00 91.69 128 THR A CA 1
ATOM 995 C C . THR A 1 128 ? 4.853 0.619 -3.965 1.00 91.69 128 THR A C 1
ATOM 997 O O . THR A 1 128 ? 5.491 0.777 -2.925 1.00 91.69 128 THR A O 1
ATOM 1000 N N . PHE A 1 129 ? 5.380 0.101 -5.065 1.00 93.00 129 PHE A N 1
ATOM 1001 C CA . PHE A 1 129 ? 6.746 -0.367 -5.226 1.00 93.00 129 PHE A CA 1
ATOM 1002 C C . PHE A 1 129 ? 7.469 0.579 -6.174 1.00 93.00 129 PHE A C 1
ATOM 1004 O O . PHE A 1 129 ? 7.037 0.729 -7.316 1.00 93.00 129 PHE A O 1
ATOM 1011 N N . ASN A 1 130 ? 8.571 1.186 -5.736 1.00 90.94 130 ASN A N 1
ATOM 1012 C CA . ASN A 1 130 ? 9.447 1.915 -6.646 1.00 90.94 130 ASN A CA 1
ATOM 1013 C C . ASN A 1 130 ? 10.345 0.929 -7.405 1.00 90.94 130 ASN A C 1
ATOM 1015 O O . ASN A 1 130 ? 10.986 0.056 -6.815 1.00 90.94 130 ASN A O 1
ATOM 1019 N N . GLY A 1 131 ? 10.391 1.096 -8.719 1.00 90.31 131 GLY A N 1
ATOM 1020 C CA . GLY A 1 131 ? 11.295 0.418 -9.627 1.00 90.31 131 GLY A CA 1
ATOM 1021 C C . GLY A 1 131 ? 12.661 1.103 -9.720 1.00 90.31 131 GLY A C 1
ATOM 1022 O O . GLY A 1 131 ? 12.870 2.201 -9.198 1.00 90.31 131 GLY A O 1
ATOM 1023 N N . PRO A 1 132 ? 13.619 0.452 -10.398 1.00 89.00 132 PRO A N 1
ATOM 1024 C CA . PRO A 1 132 ? 15.001 0.917 -10.474 1.00 89.00 132 PRO A CA 1
ATOM 1025 C C . PRO A 1 132 ? 15.191 2.110 -11.421 1.00 89.00 132 PRO A C 1
ATOM 1027 O O . PRO A 1 132 ? 16.216 2.789 -11.354 1.00 89.00 132 PRO A O 1
ATOM 1030 N N . ASN A 1 133 ? 14.236 2.363 -12.319 1.00 86.69 133 ASN A N 1
ATOM 1031 C CA . ASN A 1 133 ? 14.345 3.423 -13.313 1.00 86.69 133 ASN A CA 1
ATOM 1032 C C . ASN A 1 133 ? 13.627 4.701 -12.879 1.00 86.69 133 ASN A C 1
ATOM 1034 O O . ASN A 1 133 ? 12.776 4.712 -11.991 1.00 86.69 133 ASN A O 1
ATOM 1038 N N . LYS A 1 134 ? 13.956 5.792 -13.569 1.00 86.25 134 LYS A N 1
ATOM 1039 C CA . LYS A 1 134 ? 13.192 7.038 -13.536 1.00 86.25 134 LYS A CA 1
ATOM 1040 C C . LYS A 1 134 ? 12.624 7.331 -14.914 1.00 86.25 134 LYS A C 1
ATOM 1042 O O . LYS A 1 134 ? 13.242 6.991 -15.922 1.00 86.25 134 LYS A O 1
ATOM 1047 N N . TYR A 1 135 ? 11.481 7.998 -14.954 1.00 79.38 135 TYR A N 1
ATOM 1048 C CA . TYR A 1 135 ? 10.859 8.486 -16.179 1.00 79.38 135 TYR A CA 1
ATOM 1049 C C . TYR A 1 135 ? 10.493 9.963 -16.028 1.00 79.38 135 TYR A C 1
ATOM 1051 O O . TYR A 1 135 ? 10.404 10.483 -14.917 1.00 79.38 135 TYR A O 1
ATOM 1059 N N . TRP A 1 136 ? 10.328 10.654 -17.153 1.00 78.50 136 TRP A N 1
ATOM 1060 C CA . TRP A 1 136 ? 9.809 12.018 -17.157 1.00 78.50 136 TRP A CA 1
ATOM 1061 C C . TRP A 1 136 ? 8.288 11.968 -17.083 1.00 78.50 136 TRP A C 1
ATOM 1063 O O . TRP A 1 136 ? 7.655 11.402 -17.971 1.00 78.50 136 TRP A O 1
ATOM 1073 N N . ALA A 1 137 ? 7.723 12.542 -16.026 1.00 74.69 137 ALA A N 1
ATOM 1074 C CA . ALA A 1 137 ? 6.288 12.709 -15.887 1.00 74.69 137 ALA A CA 1
ATOM 1075 C C . ALA A 1 137 ? 5.779 13.849 -16.782 1.00 74.69 137 ALA A C 1
ATOM 1077 O O . ALA A 1 137 ? 6.522 14.775 -17.122 1.00 74.69 137 ALA A O 1
ATOM 1078 N N . ASP A 1 138 ? 4.485 13.820 -17.105 1.00 70.75 138 ASP A N 1
ATOM 1079 C CA . ASP A 1 138 ? 3.840 14.801 -17.990 1.00 70.75 138 ASP A CA 1
ATOM 1080 C C . ASP A 1 138 ? 3.907 16.242 -17.448 1.00 70.75 138 ASP A C 1
ATOM 1082 O O . ASP A 1 138 ? 3.856 17.205 -18.212 1.00 70.75 138 ASP A O 1
ATOM 1086 N N . TRP A 1 139 ? 4.071 16.405 -16.131 1.00 74.81 139 TRP A N 1
ATOM 1087 C CA . TRP A 1 139 ? 4.257 17.701 -15.469 1.00 74.81 139 TRP A CA 1
ATOM 1088 C C . TRP A 1 139 ? 5.718 18.186 -15.435 1.00 74.81 139 TRP A C 1
ATOM 1090 O O . TRP A 1 139 ? 6.015 19.194 -14.797 1.00 74.81 139 TRP A O 1
ATOM 1100 N N . GLY A 1 140 ? 6.630 17.515 -16.145 1.00 75.31 140 GLY A N 1
ATOM 1101 C CA . GLY A 1 140 ? 7.991 18.000 -16.392 1.00 75.31 140 GLY A CA 1
ATOM 1102 C C . GLY A 1 140 ? 9.024 17.654 -15.319 1.00 75.31 140 GLY A C 1
ATOM 1103 O O . GLY A 1 140 ? 10.114 18.220 -15.332 1.00 75.31 140 GLY A O 1
ATOM 1104 N N . GLU A 1 141 ? 8.725 16.720 -14.416 1.00 80.81 141 GLU A N 1
ATOM 1105 C CA . GLU A 1 141 ? 9.662 16.253 -13.388 1.00 80.81 141 GLU A CA 1
ATOM 1106 C C . GLU A 1 141 ? 10.069 14.795 -13.607 1.00 80.81 141 GLU A C 1
ATOM 1108 O O . GLU A 1 141 ? 9.329 14.002 -14.191 1.00 80.81 141 GLU A O 1
ATOM 1113 N N . GLN A 1 142 ? 11.262 14.428 -13.130 1.00 82.00 142 GLN A N 1
ATOM 1114 C CA . GLN A 1 142 ? 11.666 13.026 -13.091 1.00 82.00 142 GLN A CA 1
ATOM 1115 C C . GLN A 1 142 ? 11.045 12.330 -11.887 1.00 82.00 142 GLN A C 1
ATOM 1117 O O . GLN A 1 142 ? 11.272 12.732 -10.746 1.00 82.00 142 GLN A O 1
ATOM 1122 N N . TRP A 1 143 ? 10.348 11.232 -12.148 1.00 80.00 143 TRP A N 1
ATOM 1123 C CA . TRP A 1 143 ? 9.736 10.393 -11.130 1.00 80.00 143 TRP A CA 1
ATOM 1124 C C . TRP A 1 143 ? 10.307 8.979 -11.167 1.00 80.00 143 TRP A C 1
ATOM 1126 O O . TRP A 1 143 ? 10.821 8.540 -12.197 1.00 80.00 143 TRP A O 1
ATOM 1136 N N . PHE A 1 144 ? 10.242 8.266 -10.043 1.00 84.50 144 PHE A N 1
ATOM 1137 C CA . PHE A 1 144 ? 10.590 6.847 -10.022 1.00 84.50 144 PHE A CA 1
ATOM 1138 C C . PHE A 1 144 ? 9.530 6.042 -10.763 1.00 84.50 144 PHE A C 1
ATOM 1140 O O . PHE A 1 144 ? 8.338 6.320 -10.663 1.00 84.50 144 PHE A O 1
ATOM 1147 N N . GLU A 1 145 ? 9.976 5.037 -11.502 1.00 85.75 145 GLU A N 1
ATOM 1148 C CA . GLU A 1 145 ? 9.108 3.985 -12.010 1.00 85.75 145 GLU A CA 1
ATOM 1149 C C . GLU A 1 145 ? 8.345 3.332 -10.848 1.00 85.75 145 GLU A C 1
ATOM 1151 O O . GLU A 1 145 ? 8.929 3.129 -9.786 1.00 85.75 145 GLU A O 1
ATOM 1156 N N . GLN A 1 146 ? 7.055 3.027 -11.013 1.00 88.94 146 GLN A N 1
ATOM 1157 C CA . GLN A 1 146 ? 6.205 2.536 -9.925 1.00 88.94 146 GLN A CA 1
ATOM 1158 C C . GLN A 1 146 ? 5.193 1.488 -10.383 1.00 88.94 146 GLN A C 1
ATOM 1160 O O . GLN A 1 146 ? 4.580 1.627 -11.439 1.00 88.94 146 GLN A O 1
ATOM 1165 N N . ILE A 1 147 ? 4.979 0.472 -9.548 1.00 90.12 147 ILE A N 1
ATOM 1166 C CA . ILE A 1 147 ? 3.807 -0.415 -9.595 1.00 90.12 147 ILE A CA 1
ATOM 1167 C C . ILE A 1 147 ? 3.032 -0.209 -8.300 1.00 90.12 147 ILE A C 1
ATOM 1169 O O . ILE A 1 147 ? 3.634 -0.239 -7.228 1.00 90.12 147 ILE A O 1
ATOM 1173 N N . SER A 1 148 ? 1.714 -0.063 -8.384 1.00 90.56 148 SER A N 1
ATOM 1174 C CA . SER A 1 148 ? 0.836 -0.005 -7.214 1.00 90.56 148 SER A CA 1
ATOM 1175 C C . SER A 1 148 ? -0.190 -1.127 -7.274 1.00 90.56 148 SER A C 1
ATOM 1177 O O . SER A 1 148 ? -0.816 -1.341 -8.311 1.00 90.56 148 SER A O 1
ATOM 1179 N N . ILE A 1 149 ? -0.350 -1.838 -6.161 1.00 92.12 149 ILE A N 1
ATOM 1180 C CA . ILE A 1 149 ? -1.430 -2.797 -5.921 1.00 92.12 149 ILE A CA 1
ATOM 1181 C C . ILE A 1 149 ? -2.412 -2.105 -4.985 1.00 92.12 149 ILE A C 1
ATOM 1183 O O . ILE A 1 149 ? -2.003 -1.655 -3.917 1.00 92.12 149 ILE A O 1
ATOM 1187 N N . ALA A 1 150 ? -3.679 -2.015 -5.371 1.00 90.62 150 ALA A N 1
ATOM 1188 C CA . ALA A 1 150 ? -4.718 -1.357 -4.594 1.00 90.62 150 ALA A CA 1
ATOM 1189 C C . ALA A 1 150 ? -5.946 -2.263 -4.436 1.00 90.62 150 ALA A C 1
ATOM 1191 O O . ALA A 1 150 ? -6.418 -2.880 -5.393 1.00 90.62 150 ALA A O 1
ATOM 1192 N N . CYS A 1 151 ? -6.484 -2.323 -3.220 1.00 88.50 151 CYS A N 1
ATOM 1193 C CA . CYS A 1 151 ? -7.718 -3.026 -2.895 1.00 88.50 151 CYS A CA 1
ATOM 1194 C C . CYS A 1 151 ? -8.651 -2.069 -2.153 1.00 88.50 151 CYS A C 1
ATOM 1196 O O . CYS A 1 151 ? -8.496 -1.853 -0.957 1.00 88.50 151 CYS A O 1
ATOM 1198 N N . TYR A 1 152 ? -9.591 -1.477 -2.887 1.00 85.62 152 TYR A N 1
ATOM 1199 C CA . TYR A 1 152 ? -10.585 -0.516 -2.400 1.00 85.62 152 TYR A CA 1
ATOM 1200 C C . TYR A 1 152 ? -11.962 -0.842 -2.976 1.00 85.62 152 TYR A C 1
ATOM 1202 O O . TYR A 1 152 ? -12.064 -1.628 -3.923 1.00 85.62 152 TYR A O 1
ATOM 1210 N N . LEU A 1 153 ? -13.011 -0.210 -2.438 1.00 84.25 153 LEU A N 1
ATOM 1211 C CA . LEU A 1 153 ? -14.393 -0.349 -2.912 1.00 84.25 153 LEU A CA 1
ATOM 1212 C C . LEU A 1 153 ? -14.814 -1.831 -2.949 1.00 84.25 153 LEU A C 1
ATOM 1214 O O . LEU A 1 153 ? -14.780 -2.505 -1.918 1.00 84.25 153 LEU A O 1
ATOM 1218 N N . ASP A 1 154 ? -15.146 -2.360 -4.129 1.00 81.19 154 ASP A N 1
ATOM 1219 C CA . ASP A 1 154 ? -15.553 -3.753 -4.339 1.00 81.19 154 ASP A CA 1
ATOM 1220 C C . ASP A 1 154 ? -14.507 -4.762 -3.847 1.00 81.19 154 ASP A C 1
ATOM 1222 O O . ASP A 1 154 ? -14.862 -5.827 -3.342 1.00 81.19 154 ASP A O 1
ATOM 1226 N N . CYS A 1 155 ? -13.215 -4.423 -3.933 1.00 85.56 155 CYS A N 1
ATOM 1227 C CA . CYS A 1 155 ? -12.152 -5.279 -3.417 1.00 85.56 155 CYS A CA 1
ATOM 1228 C C . CYS A 1 155 ? -12.166 -5.343 -1.891 1.00 85.56 155 CYS A C 1
ATOM 1230 O O . CYS A 1 155 ? -12.048 -6.422 -1.326 1.00 85.56 155 CYS A O 1
ATOM 1232 N N . ALA A 1 156 ? -12.362 -4.213 -1.210 1.00 87.81 156 ALA A N 1
ATOM 1233 C CA . ALA A 1 156 ? -12.441 -4.209 0.246 1.00 87.81 156 ALA A CA 1
ATOM 1234 C C . ALA A 1 156 ? -13.721 -4.897 0.754 1.00 87.81 156 ALA A C 1
ATOM 1236 O O . ALA A 1 156 ? -13.702 -5.554 1.794 1.00 87.81 156 ALA A O 1
ATOM 1237 N N . ALA A 1 157 ? -14.819 -4.800 -0.005 1.00 88.38 157 ALA A N 1
ATOM 1238 C CA . ALA A 1 157 ? -16.071 -5.498 0.283 1.00 88.38 157 ALA A CA 1
ATOM 1239 C C . ALA A 1 157 ? -15.993 -7.017 0.025 1.00 88.38 157 ALA A C 1
ATOM 1241 O O . ALA A 1 157 ? -16.633 -7.795 0.732 1.00 88.38 157 ALA A O 1
ATOM 1242 N N . ASN A 1 158 ? -15.216 -7.447 -0.973 1.00 90.25 158 ASN A N 1
ATOM 1243 C CA . ASN A 1 158 ? -14.988 -8.852 -1.314 1.00 90.25 158 ASN A CA 1
ATOM 1244 C C . ASN A 1 158 ? -13.510 -9.090 -1.695 1.00 90.25 158 ASN A C 1
ATOM 1246 O O . ASN A 1 158 ? -13.180 -9.106 -2.889 1.00 90.25 158 ASN A O 1
ATOM 1250 N N . PRO A 1 159 ? -12.613 -9.268 -0.704 1.00 90.56 159 PRO A N 1
ATOM 1251 C CA . PRO A 1 159 ? -11.176 -9.361 -0.946 1.00 90.56 159 PRO A CA 1
ATOM 1252 C C . PRO A 1 159 ? -10.812 -10.572 -1.799 1.00 90.56 159 PRO A C 1
ATOM 1254 O O . PRO A 1 159 ? -10.886 -11.721 -1.364 1.00 90.56 159 PRO A O 1
ATOM 1257 N N . SER A 1 160 ? -10.397 -10.313 -3.037 1.00 90.94 160 SER A N 1
ATOM 1258 C CA . SER A 1 160 ? -9.882 -11.339 -3.934 1.00 90.94 160 SER A CA 1
ATOM 1259 C C . SER A 1 160 ? -8.908 -10.738 -4.948 1.00 90.94 160 SER A C 1
ATOM 1261 O O . SER A 1 160 ? -9.064 -9.573 -5.323 1.00 90.94 160 SER A O 1
ATOM 1263 N N . PRO A 1 161 ? -7.950 -11.526 -5.471 1.00 89.12 161 PRO A N 1
ATOM 1264 C CA . PRO A 1 161 ? -7.065 -11.081 -6.546 1.00 89.12 161 PRO A CA 1
ATOM 1265 C C . PRO A 1 161 ? -7.785 -10.556 -7.788 1.00 89.12 161 PRO A C 1
ATOM 1267 O O . PRO A 1 161 ? -7.231 -9.732 -8.506 1.00 89.12 161 PRO A O 1
ATOM 1270 N N . ALA A 1 162 ? -9.008 -11.032 -8.045 1.00 87.44 162 ALA A N 1
ATOM 1271 C CA . ALA A 1 162 ? -9.803 -10.636 -9.203 1.00 87.44 162 ALA A CA 1
ATOM 1272 C C . ALA A 1 162 ? -10.367 -9.211 -9.088 1.00 87.44 162 ALA A C 1
ATOM 1274 O O . ALA A 1 162 ? -10.766 -8.644 -10.098 1.00 87.44 162 ALA A O 1
ATOM 1275 N N . ASN A 1 163 ? -10.396 -8.650 -7.876 1.00 88.06 163 ASN A N 1
ATOM 1276 C CA . ASN A 1 163 ? -10.928 -7.315 -7.602 1.00 88.06 163 ASN A CA 1
ATOM 1277 C C . ASN A 1 163 ? -9.818 -6.277 -7.372 1.00 88.06 163 ASN A C 1
ATOM 1279 O O . ASN A 1 163 ? -10.111 -5.121 -7.074 1.00 88.06 163 ASN A O 1
ATOM 1283 N N . LEU A 1 164 ? -8.546 -6.675 -7.472 1.00 88.00 164 LEU A N 1
ATOM 1284 C CA . LEU A 1 164 ? -7.423 -5.760 -7.298 1.00 88.00 164 LEU A CA 1
ATOM 1285 C C . LEU A 1 164 ? -7.333 -4.775 -8.455 1.00 88.00 164 LEU A C 1
ATOM 1287 O O . LEU A 1 164 ? -7.432 -5.152 -9.619 1.00 88.00 164 LEU A O 1
ATOM 1291 N N . GLN A 1 165 ? -7.025 -3.529 -8.122 1.00 86.88 165 GLN A N 1
ATOM 1292 C CA . GLN A 1 165 ? -6.598 -2.532 -9.089 1.00 86.88 165 GLN A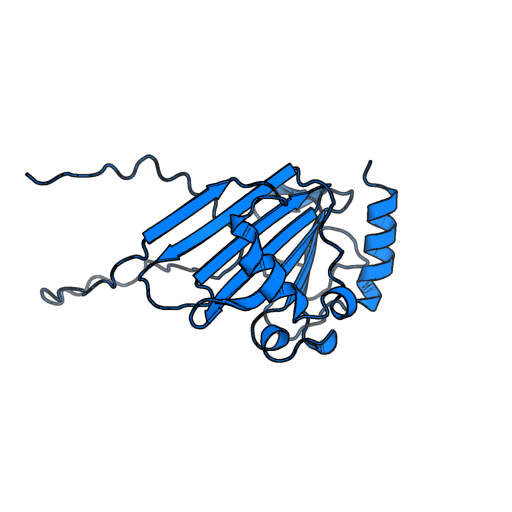 CA 1
ATOM 1293 C C . GLN A 1 165 ? -5.075 -2.495 -9.085 1.00 86.88 165 GLN A C 1
ATOM 1295 O O . GLN A 1 165 ? -4.455 -2.217 -8.058 1.00 86.88 165 GLN A O 1
ATOM 1300 N N . ILE A 1 166 ? -4.461 -2.799 -10.226 1.00 86.94 166 ILE A N 1
ATOM 1301 C CA . ILE A 1 166 ? -3.006 -2.772 -10.373 1.00 86.94 166 ILE A CA 1
ATOM 1302 C C . ILE A 1 166 ? -2.641 -1.762 -11.450 1.00 86.94 166 ILE A C 1
ATOM 1304 O O . ILE A 1 166 ? -3.046 -1.887 -12.608 1.00 86.94 166 ILE A O 1
ATOM 1308 N N . SER A 1 167 ? -1.841 -0.773 -11.065 1.00 85.25 167 SER A N 1
ATOM 1309 C CA . SER A 1 167 ? -1.396 0.304 -11.943 1.00 85.25 167 SER A CA 1
ATOM 1310 C C . SER A 1 167 ? 0.118 0.339 -12.069 1.00 85.25 167 SER A C 1
ATOM 1312 O O . SER A 1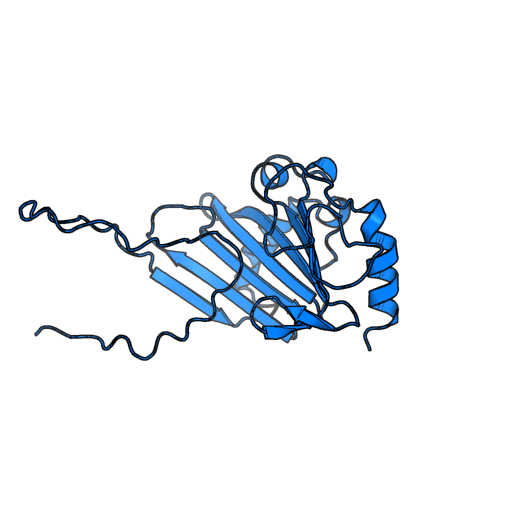 167 ? 0.846 -0.024 -11.145 1.00 85.25 167 SER A O 1
ATOM 1314 N N . TYR A 1 168 ? 0.583 0.828 -13.213 1.00 85.88 168 TYR A N 1
ATOM 1315 C CA . TYR A 1 168 ? 1.990 1.061 -13.493 1.00 85.88 168 TYR A CA 1
ATOM 1316 C C . TYR A 1 168 ? 2.202 2.481 -14.010 1.00 85.88 168 TYR A C 1
ATOM 1318 O O . TYR A 1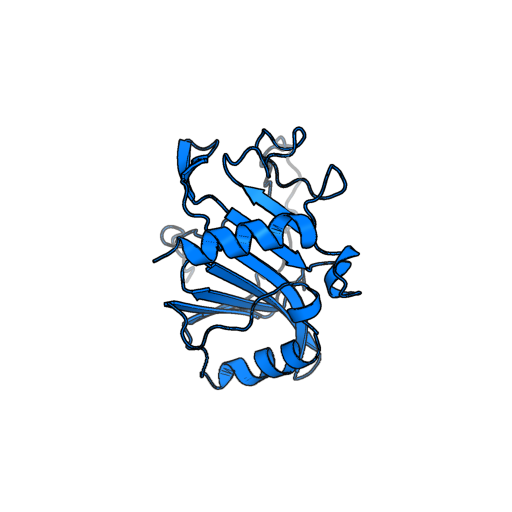 168 ? 1.439 2.956 -14.852 1.00 85.88 168 TYR A O 1
ATOM 1326 N N . SER A 1 169 ? 3.276 3.106 -13.542 1.00 81.06 169 SER A N 1
ATOM 1327 C CA . SER A 1 169 ? 3.740 4.412 -13.992 1.00 81.06 169 SER A CA 1
ATOM 1328 C C . SER A 1 169 ? 5.229 4.324 -14.311 1.00 81.06 169 SER A C 1
ATOM 133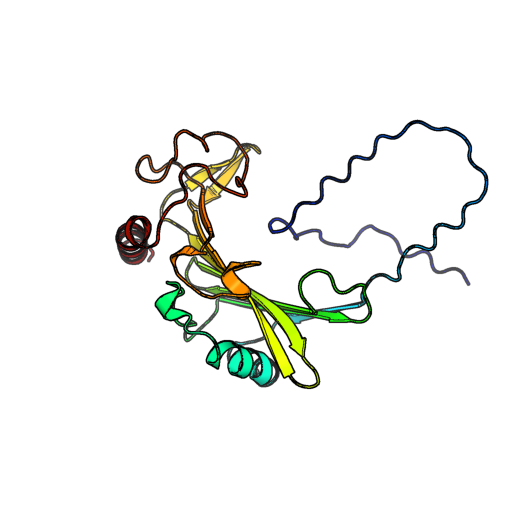0 O O . SER A 1 169 ? 6.053 4.151 -13.414 1.00 81.06 169 SER A O 1
ATOM 1332 N N . GLY A 1 170 ? 5.591 4.437 -15.587 1.00 82.12 170 GLY A N 1
ATOM 1333 C CA . GLY A 1 170 ? 6.982 4.380 -16.023 1.00 82.12 170 GLY A CA 1
ATOM 1334 C C . GLY A 1 170 ? 7.140 4.106 -17.515 1.00 82.12 170 GLY A C 1
ATOM 1335 O O . GLY A 1 170 ? 6.202 4.265 -18.294 1.00 82.12 170 GLY A O 1
ATOM 1336 N N . ALA A 1 171 ? 8.353 3.719 -17.912 1.00 80.75 171 ALA A N 1
ATOM 1337 C CA . ALA A 1 171 ? 8.752 3.558 -19.310 1.00 80.75 171 ALA A CA 1
ATOM 1338 C C . ALA A 1 171 ? 9.004 2.094 -19.744 1.00 80.75 171 ALA A C 1
ATOM 1340 O O . ALA A 1 171 ? 9.481 1.864 -20.854 1.00 80.75 171 ALA A O 1
ATOM 1341 N N . ASP A 1 172 ? 8.718 1.104 -18.895 1.00 81.44 172 ASP A N 1
ATOM 1342 C CA . ASP A 1 172 ? 8.938 -0.316 -19.175 1.00 81.44 172 ASP A CA 1
ATOM 1343 C C . ASP A 1 172 ? 7.889 -0.837 -20.169 1.00 81.44 172 ASP A C 1
ATOM 1345 O O . ASP A 1 172 ? 6.706 -0.961 -19.829 1.00 81.44 172 ASP A O 1
ATOM 1349 N N . PRO A 1 173 ? 8.297 -1.202 -21.397 1.00 79.50 173 PRO A N 1
ATOM 1350 C CA . PRO A 1 173 ? 7.373 -1.645 -22.435 1.00 79.50 173 PRO A CA 1
ATOM 1351 C C . PRO A 1 173 ? 6.636 -2.946 -22.091 1.00 79.50 173 PRO A C 1
ATOM 1353 O O . PRO A 1 173 ? 5.647 -3.260 -22.746 1.00 79.50 173 PRO A O 1
ATOM 1356 N N . ARG A 1 174 ? 7.081 -3.706 -21.079 1.00 83.62 174 ARG A N 1
ATOM 1357 C CA . ARG A 1 174 ? 6.372 -4.897 -20.578 1.00 83.62 174 ARG A CA 1
ATOM 1358 C C . ARG A 1 174 ? 5.088 -4.539 -19.828 1.00 83.62 174 ARG A C 1
ATOM 1360 O O . ARG A 1 174 ? 4.190 -5.372 -19.747 1.00 83.62 174 ARG A O 1
ATOM 1367 N N . LEU A 1 175 ? 5.033 -3.334 -19.259 1.00 80.56 175 LEU A N 1
ATOM 1368 C CA . LEU A 1 175 ? 3.968 -2.851 -18.376 1.00 80.56 175 LEU A CA 1
ATOM 1369 C C . LEU A 1 175 ? 3.197 -1.665 -18.957 1.00 80.56 175 LEU A C 1
ATOM 1371 O O . LEU A 1 175 ? 2.099 -1.360 -18.490 1.00 80.56 175 LEU A O 1
ATOM 1375 N N . ILE A 1 176 ? 3.739 -1.013 -19.990 1.00 69.69 176 ILE A N 1
ATOM 1376 C CA . ILE A 1 176 ? 3.016 -0.003 -20.759 1.00 69.69 176 ILE A CA 1
ATOM 1377 C C . ILE A 1 176 ? 1.852 -0.679 -21.483 1.00 69.69 176 ILE A C 1
ATOM 1379 O O . ILE A 1 176 ? 2.007 -1.361 -22.496 1.00 69.69 176 ILE A O 1
ATOM 1383 N N . ASN A 1 177 ? 0.654 -0.443 -20.968 1.00 58.78 177 ASN A N 1
ATOM 1384 C CA . ASN A 1 177 ? -0.571 -0.749 -21.678 1.00 58.78 177 ASN A CA 1
ATOM 1385 C C . ASN A 1 177 ? -0.774 0.297 -22.797 1.00 58.78 177 ASN A C 1
ATOM 1387 O O . ASN A 1 177 ? -0.754 1.497 -22.505 1.00 58.78 177 ASN A O 1
ATOM 1391 N N . PRO A 1 178 ? -1.025 -0.105 -24.059 1.00 45.06 178 PRO A N 1
ATOM 1392 C CA . PRO A 1 178 ? -1.278 0.832 -25.155 1.00 45.06 178 PRO A CA 1
ATOM 1393 C C . PRO A 1 178 ? -2.439 1.817 -24.905 1.00 45.06 178 PRO A C 1
ATOM 1395 O O . PRO A 1 178 ? -2.488 2.868 -25.536 1.00 45.06 178 PRO A O 1
ATOM 1398 N N . ALA A 1 179 ? -3.356 1.531 -23.970 1.00 45.31 179 ALA A N 1
ATOM 1399 C CA . ALA A 1 179 ? -4.451 2.433 -23.587 1.00 45.31 179 ALA A CA 1
ATOM 1400 C C . ALA A 1 179 ? -4.084 3.503 -22.524 1.00 45.31 179 ALA A C 1
ATOM 1402 O O . ALA A 1 179 ? -4.923 4.358 -22.211 1.00 45.31 179 ALA A O 1
ATOM 1403 N N . GLY A 1 180 ? -2.868 3.450 -21.965 1.00 45.47 180 GLY A N 1
ATOM 1404 C CA . GLY A 1 180 ? -2.408 4.246 -20.817 1.00 45.47 180 GLY A CA 1
ATOM 1405 C C . GLY A 1 180 ? -1.238 5.193 -21.101 1.00 45.47 180 GLY A C 1
ATOM 1406 O O . GLY A 1 180 ? -0.653 5.719 -20.165 1.00 45.47 180 GLY A O 1
ATOM 1407 N N . GLN A 1 181 ? -0.896 5.438 -22.371 1.00 41.53 181 GLN A N 1
ATOM 1408 C CA . GLN A 1 181 ? 0.261 6.264 -22.756 1.00 41.53 181 GLN A CA 1
ATOM 1409 C C . GLN A 1 181 ? 0.126 7.764 -22.406 1.00 41.53 181 GLN A C 1
ATOM 1411 O O . GLN A 1 181 ? 1.046 8.530 -22.665 1.00 41.53 181 GLN A O 1
ATOM 1416 N N . TYR A 1 182 ? -0.993 8.195 -21.815 1.00 39.16 182 TYR A N 1
ATOM 1417 C CA . TYR A 1 182 ? -1.222 9.592 -21.455 1.00 39.16 182 TYR A CA 1
ATOM 1418 C C . TYR A 1 182 ? -2.034 9.708 -20.156 1.00 39.16 182 TYR A C 1
ATOM 1420 O O . TYR A 1 182 ? -3.232 9.422 -20.136 1.00 39.16 182 TYR A O 1
ATOM 1428 N N . GLY A 1 183 ? -1.373 10.145 -19.082 1.00 39.97 183 GLY A N 1
ATOM 1429 C CA . GLY A 1 183 ? -1.925 11.048 -18.067 1.00 39.97 183 GLY A CA 1
ATOM 1430 C C . GLY A 1 183 ? -3.146 10.665 -17.222 1.00 39.97 183 GLY A C 1
ATOM 1431 O O . GLY A 1 183 ? -3.636 11.534 -16.506 1.00 39.97 183 GLY A O 1
ATOM 1432 N N . ALA A 1 184 ? -3.665 9.438 -17.234 1.00 35.97 184 ALA A N 1
ATOM 1433 C CA . ALA A 1 184 ? -4.772 9.093 -16.342 1.00 35.97 184 ALA A CA 1
ATOM 1434 C C . ALA A 1 184 ? -4.682 7.661 -15.825 1.00 35.97 184 ALA A C 1
ATOM 1436 O O . ALA A 1 184 ? -4.738 6.700 -16.593 1.00 35.97 184 ALA A O 1
ATOM 1437 N N . VAL A 1 185 ? -4.643 7.544 -14.495 1.00 38.47 185 VAL A N 1
ATOM 1438 C CA . VAL A 1 185 ? -5.159 6.388 -13.759 1.00 38.47 185 VAL A CA 1
ATOM 1439 C C . VAL A 1 185 ? -6.563 6.116 -14.303 1.00 38.47 185 VAL A C 1
ATOM 1441 O O . VAL A 1 185 ? -7.514 6.835 -13.989 1.00 38.47 185 VAL A O 1
ATOM 1444 N N . ARG A 1 186 ? -6.698 5.146 -15.211 1.00 33.62 186 ARG A N 1
ATOM 1445 C CA . ARG A 1 186 ? -8.012 4.717 -15.682 1.00 33.62 186 ARG A CA 1
ATOM 1446 C C . ARG A 1 186 ? -8.631 3.885 -14.571 1.00 33.62 186 ARG A C 1
ATOM 1448 O O . ARG A 1 186 ? -8.253 2.738 -14.373 1.00 33.62 186 ARG A O 1
ATOM 1455 N N . TYR A 1 187 ? -9.597 4.474 -13.877 1.00 33.53 187 TYR A N 1
ATOM 1456 C CA . TYR A 1 187 ? -10.586 3.707 -13.138 1.00 33.53 187 TYR A CA 1
ATOM 1457 C C . TYR A 1 187 ? -11.445 2.943 -14.155 1.00 33.53 187 TYR A C 1
ATOM 1459 O O . TYR A 1 187 ? -12.077 3.544 -15.026 1.00 33.53 187 TYR A O 1
ATOM 1467 N N . SER A 1 188 ? -11.448 1.617 -14.024 1.00 30.03 188 SER A N 1
ATOM 1468 C CA . SER A 1 188 ? -12.228 0.615 -14.761 1.00 30.03 188 SER A CA 1
ATOM 1469 C C . SER A 1 188 ? -11.840 0.330 -16.225 1.00 30.03 188 SER A C 1
ATOM 1471 O O . SER A 1 188 ? -12.068 1.117 -17.147 1.00 30.03 188 SER A O 1
ATOM 1473 N N . GLY A 1 189 ? -11.350 -0.893 -16.453 1.00 33.97 189 GLY A N 1
ATOM 1474 C CA . GLY A 1 189 ? -11.841 -1.732 -17.551 1.00 33.97 189 GLY A CA 1
ATOM 1475 C C . GLY A 1 189 ? -11.043 -1.781 -18.857 1.00 33.97 189 GLY A C 1
ATOM 1476 O O . GLY A 1 189 ? -11.514 -2.399 -19.809 1.00 33.97 189 GLY A O 1
ATOM 1477 N N . ALA A 1 190 ? -9.848 -1.193 -18.947 1.00 37.19 190 ALA A N 1
ATOM 1478 C CA . ALA A 1 190 ? -9.023 -1.281 -20.158 1.00 37.19 190 ALA A CA 1
ATOM 1479 C C . ALA A 1 190 ? -7.621 -1.821 -19.840 1.00 37.19 190 ALA A C 1
ATOM 1481 O O . ALA A 1 190 ? -6.713 -1.051 -19.539 1.00 37.19 190 ALA A O 1
ATOM 1482 N N . SER A 1 191 ? -7.477 -3.151 -19.934 1.00 48.78 191 SER A N 1
ATOM 1483 C CA . SER A 1 191 ? -6.234 -3.940 -19.800 1.00 48.78 191 SER A CA 1
ATOM 1484 C C . SER A 1 191 ? -5.497 -3.749 -18.465 1.00 48.78 191 SER A C 1
ATOM 1486 O O . SER A 1 191 ? -4.385 -3.226 -18.403 1.00 48.78 191 SER A O 1
ATOM 1488 N N . GLU A 1 192 ? -6.153 -4.175 -17.387 1.00 68.50 192 GLU A N 1
ATOM 1489 C CA . GLU A 1 192 ? -5.627 -4.122 -16.021 1.00 68.50 192 GLU A CA 1
ATOM 1490 C C . GLU A 1 192 ? -4.499 -5.148 -15.846 1.00 68.50 192 GLU A C 1
ATOM 1492 O O . GLU A 1 192 ? -4.615 -6.306 -16.259 1.00 68.50 192 GLU A O 1
ATOM 1497 N N . LEU A 1 193 ? -3.374 -4.706 -15.281 1.00 82.12 193 LEU A N 1
ATOM 1498 C CA . LEU A 1 193 ? -2.282 -5.600 -14.913 1.00 82.12 193 LEU A CA 1
ATOM 1499 C C . LEU A 1 193 ? -2.792 -6.614 -13.884 1.00 82.12 193 LEU A C 1
ATOM 1501 O O . LEU A 1 193 ? -3.618 -6.300 -13.035 1.00 82.12 193 LEU A O 1
ATOM 1505 N N . THR A 1 194 ? -2.274 -7.834 -13.934 1.00 88.56 194 THR A N 1
ATOM 1506 C CA . THR A 1 194 ? -2.601 -8.889 -12.966 1.00 88.56 194 THR A CA 1
ATOM 1507 C C . THR A 1 194 ? -1.430 -9.147 -12.027 1.00 88.56 194 THR A C 1
ATOM 1509 O O . THR A 1 194 ? -0.272 -8.905 -12.381 1.00 88.56 194 THR A O 1
ATOM 1512 N N . LEU A 1 195 ? -1.706 -9.720 -10.847 1.00 90.31 195 LEU A N 1
ATOM 1513 C CA . LEU A 1 195 ? -0.653 -10.161 -9.924 1.00 90.31 195 LEU A CA 1
ATOM 1514 C C . LEU A 1 195 ? 0.352 -11.098 -10.608 1.00 90.31 195 LEU A C 1
ATOM 1516 O O . LEU A 1 195 ? 1.547 -11.013 -10.339 1.00 90.31 195 LEU A O 1
ATOM 1520 N N . GLU A 1 196 ? -0.109 -11.985 -11.490 1.00 90.75 196 GLU A N 1
ATOM 1521 C CA . GLU A 1 196 ? 0.758 -12.922 -12.213 1.00 90.75 196 GLU A CA 1
ATOM 1522 C C . GLU A 1 196 ? 1.750 -12.207 -13.135 1.00 90.75 196 GLU A C 1
ATOM 1524 O O . GLU A 1 196 ? 2.915 -12.597 -13.195 1.00 90.75 196 GLU A O 1
ATOM 1529 N N . GLN A 1 197 ? 1.319 -11.133 -13.802 1.00 90.06 197 GLN A N 1
ATOM 1530 C CA . GLN A 1 197 ? 2.181 -10.337 -14.677 1.00 90.06 197 GLN A CA 1
ATOM 1531 C C . GLN A 1 197 ? 3.212 -9.523 -13.891 1.00 90.06 197 GLN A C 1
ATOM 1533 O O . GLN A 1 197 ? 4.369 -9.445 -14.306 1.00 90.06 197 GLN A O 1
ATOM 1538 N N . ILE A 1 198 ? 2.822 -8.933 -12.755 1.00 91.94 198 ILE A N 1
ATOM 1539 C CA . ILE A 1 198 ? 3.717 -8.041 -12.003 1.00 91.94 198 ILE A CA 1
ATOM 1540 C C . ILE A 1 198 ? 4.657 -8.777 -11.043 1.00 91.94 198 ILE A C 1
ATOM 1542 O O . ILE A 1 198 ? 5.761 -8.297 -10.806 1.00 91.94 198 ILE A O 1
ATOM 1546 N N . LYS A 1 199 ? 4.283 -9.952 -10.517 1.00 93.25 199 LYS A N 1
ATOM 1547 C CA . LYS A 1 199 ? 5.111 -10.738 -9.579 1.00 93.25 199 LYS A CA 1
ATOM 1548 C C . LYS A 1 199 ? 6.558 -10.958 -10.046 1.00 93.25 199 LYS A C 1
ATOM 1550 O O . LYS A 1 199 ? 7.460 -10.662 -9.261 1.00 93.25 199 LYS A O 1
ATOM 1555 N N . PRO A 1 200 ? 6.830 -11.445 -11.275 1.00 94.25 200 PRO A N 1
ATOM 1556 C CA . PRO A 1 200 ? 8.209 -11.627 -11.727 1.00 94.25 200 PRO A CA 1
ATOM 1557 C C . PRO A 1 200 ? 8.974 -10.300 -11.839 1.00 94.25 200 PRO A C 1
ATOM 1559 O O . PRO A 1 200 ? 10.173 -10.269 -11.575 1.00 94.25 200 PRO A O 1
ATOM 1562 N N . ILE A 1 201 ? 8.292 -9.201 -12.169 1.00 93.31 201 ILE A N 1
ATOM 1563 C CA . ILE A 1 201 ? 8.911 -7.875 -12.294 1.00 93.31 201 ILE A CA 1
ATOM 1564 C C . ILE A 1 201 ? 9.239 -7.299 -10.913 1.00 93.31 201 ILE A C 1
ATOM 1566 O O . ILE A 1 201 ? 10.340 -6.801 -10.706 1.00 93.31 201 ILE A O 1
ATOM 1570 N N . LEU A 1 202 ? 8.342 -7.444 -9.935 1.00 93.19 202 LEU A N 1
ATOM 1571 C CA . LEU A 1 202 ? 8.609 -7.048 -8.551 1.00 93.19 202 LEU A CA 1
ATOM 1572 C C . LEU A 1 202 ? 9.773 -7.842 -7.942 1.00 93.19 202 LEU A C 1
ATOM 1574 O O . LEU A 1 202 ? 10.600 -7.269 -7.235 1.00 93.19 202 LEU A O 1
ATOM 1578 N N . ALA A 1 203 ? 9.872 -9.140 -8.241 1.00 92.75 203 ALA A N 1
ATOM 1579 C CA . ALA A 1 203 ? 11.011 -9.957 -7.825 1.00 92.75 203 ALA A CA 1
ATOM 1580 C C . ALA A 1 203 ? 12.324 -9.480 -8.474 1.00 92.75 203 ALA A C 1
ATOM 1582 O O . ALA A 1 203 ? 13.352 -9.391 -7.802 1.00 92.75 203 ALA A O 1
ATOM 1583 N N . GLU A 1 204 ? 12.288 -9.121 -9.761 1.00 92.56 204 GLU A N 1
ATOM 1584 C CA . GLU A 1 204 ? 13.424 -8.516 -10.458 1.00 92.56 204 GLU A CA 1
ATOM 1585 C C . GLU A 1 204 ? 13.840 -7.188 -9.806 1.00 92.56 204 GLU A C 1
ATOM 1587 O O . GLU A 1 204 ? 15.025 -6.988 -9.538 1.00 92.56 204 GLU A O 1
ATOM 1592 N N . TRP A 1 205 ? 12.891 -6.296 -9.512 1.00 91.44 205 TRP A N 1
ATOM 1593 C CA . TRP A 1 205 ? 13.165 -5.008 -8.869 1.00 91.44 205 TRP A CA 1
ATOM 1594 C C . TRP A 1 205 ? 13.785 -5.186 -7.484 1.00 91.44 205 TRP A C 1
ATOM 1596 O O . TRP A 1 205 ? 14.813 -4.579 -7.199 1.00 91.44 205 TRP A O 1
ATOM 1606 N N . ALA A 1 206 ? 13.244 -6.095 -6.669 1.00 86.50 206 ALA A N 1
ATOM 1607 C CA . ALA A 1 206 ? 13.780 -6.403 -5.344 1.00 86.50 206 ALA A CA 1
ATOM 1608 C C . ALA A 1 206 ? 15.241 -6.900 -5.370 1.00 86.50 206 ALA A C 1
ATOM 1610 O O . ALA A 1 206 ? 15.949 -6.739 -4.384 1.00 86.50 206 ALA A O 1
ATOM 1611 N N . SER A 1 207 ? 15.709 -7.477 -6.484 1.00 84.19 207 SER A N 1
ATOM 1612 C CA . SER A 1 207 ? 17.108 -7.911 -6.650 1.00 84.19 207 SER A CA 1
ATOM 1613 C C . SER A 1 207 ? 18.078 -6.793 -7.059 1.00 84.19 207 SER A C 1
ATOM 1615 O O . SER A 1 207 ? 19.292 -6.993 -7.044 1.00 84.19 207 SER A O 1
ATOM 1617 N N . LYS A 1 208 ? 17.548 -5.635 -7.468 1.00 78.94 208 LYS A N 1
ATOM 1618 C CA . LYS A 1 208 ? 18.311 -4.501 -8.016 1.00 78.94 208 LYS A CA 1
ATOM 1619 C C . LYS A 1 208 ? 18.299 -3.277 -7.109 1.00 78.94 208 LYS A C 1
ATOM 1621 O O . LYS A 1 208 ? 19.141 -2.398 -7.286 1.00 78.94 208 LYS A O 1
ATOM 1626 N N . THR A 1 209 ? 17.353 -3.203 -6.180 1.00 62.72 209 THR A N 1
ATOM 1627 C CA . THR A 1 209 ? 17.312 -2.155 -5.164 1.00 62.72 209 THR A CA 1
ATOM 1628 C C . THR A 1 209 ? 18.338 -2.492 -4.070 1.00 62.72 209 THR A C 1
ATOM 1630 O O . THR A 1 209 ? 18.259 -3.593 -3.522 1.00 62.72 209 THR A O 1
ATOM 1633 N N . PRO A 1 210 ? 19.332 -1.618 -3.815 1.00 49.25 210 PRO A N 1
ATOM 1634 C CA . PRO A 1 210 ? 20.400 -1.859 -2.843 1.00 49.25 210 PRO A CA 1
ATOM 1635 C C . PRO A 1 210 ? 19.917 -1.887 -1.389 1.00 49.25 210 PRO A C 1
ATOM 1637 O O . PRO A 1 210 ? 18.876 -1.256 -1.091 1.00 49.25 210 PRO A O 1
#

Radius of gyration: 19.98 Å; chains: 1; bounding box: 50×54×46 Å

Secondary structure (DSSP, 8-state):
---PPPSS-------SSS-------------------PPPPPEEEEEEE-TT-GGGHHHHHHHTTS-TTTTTPPPPPSS-SEEEEEEEESS---S-SEEEEEEETTEEEEEEEEEETTEEEEEEEEEEEEEEEEEE-TTS-EEEEEEEEEEETHHHHS--GGG-EEEEESS-TTT--TT-SSS----SSS----HHHHHHHHHHHHTT--